Protein AF-U6LMU8-F1 (afdb_monomer)

Nearest PDB structures (foldseek):
  6xr2-assembly2_E  TM=4.632E-01  e=1.650E-01  synthetic construct
  2wtk-assembly1_D  TM=3.524E-01  e=2.688E+00  Homo sapiens

Mean predicted aligned error: 4.92 Å

Foldseek 3Di:
DDLLPLLVQLVVLVPDPDDDPVSLVSLLVSLVVNLVVLLVCLQVDDDDPDLLVLLVNLLSLLSSLVSNLVSCVVVPCVSVCVVPLLVSLVSDDLPDADDADPDPVCPLSNVSRVLSNLSSVQSVCSSVVHHDDPVSSVVNLCCQAPDPSHRPVNPDPSNVVSVVVVVVVVVVVVVVD

Organism: NCBI:txid51314

Sequence (177 aa):
MMIHIPLSRLRTLFLKKTLNQEDADAVVSASETLARAAWTEAHLSATILNISFAIESLGKYFLAFDAISCAVKLLGDRMLQHMWWDDFTLAFDTEYAFNEPETGRQRKPRMLANIANRLLAAINTYKGGMRPPSTEVIALKRLLFCSTYAPRDFKEVMWDPWREDEEHYAVNEYLSG

Radius of gyration: 16.61 Å; Cα contacts (8 Å, |Δi|>4): 149; chains: 1; bounding box: 46×28×42 Å

Structure (mmCIF, N/CA/C/O backbone):
data_AF-U6LMU8-F1
#
_entry.id   AF-U6LMU8-F1
#
loop_
_atom_site.group_PDB
_atom_site.id
_atom_site.type_symbol
_atom_site.label_atom_id
_atom_site.label_alt_id
_atom_site.label_comp_id
_atom_site.label_asym_id
_atom_site.label_entity_id
_atom_site.label_seq_id
_atom_site.pdbx_PDB_ins_code
_atom_site.Cartn_x
_atom_site.Cartn_y
_atom_site.Cartn_z
_atom_site.occupancy
_atom_site.B_iso_or_equiv
_atom_site.auth_seq_id
_atom_site.auth_comp_id
_atom_site.auth_asym_id
_atom_site.auth_atom_id
_atom_site.pdbx_PDB_model_num
ATOM 1 N N . MET A 1 1 ? -5.337 14.653 -6.071 1.00 55.38 1 MET A N 1
ATOM 2 C CA . MET A 1 1 ? -5.398 14.577 -4.592 1.00 55.38 1 MET A CA 1
ATOM 3 C C . MET A 1 1 ? -4.212 13.748 -4.132 1.00 55.38 1 MET A C 1
ATOM 5 O O . MET A 1 1 ? -3.993 12.708 -4.730 1.00 55.38 1 MET A O 1
ATOM 9 N N . MET A 1 2 ? -3.410 14.205 -3.166 1.00 83.56 2 MET A N 1
ATOM 10 C CA . MET A 1 2 ? -2.176 13.498 -2.788 1.00 83.56 2 MET A CA 1
ATOM 11 C C . MET A 1 2 ? -2.486 12.264 -1.926 1.00 83.56 2 MET A C 1
ATOM 13 O O . MET A 1 2 ? -2.970 12.414 -0.806 1.00 83.56 2 MET A O 1
ATOM 17 N N . ILE A 1 3 ? -2.174 11.065 -2.433 1.00 91.75 3 ILE A N 1
ATOM 18 C CA . ILE A 1 3 ? -2.370 9.763 -1.759 1.00 91.75 3 ILE A CA 1
ATOM 19 C C . ILE A 1 3 ? -1.675 9.693 -0.380 1.00 91.75 3 ILE A C 1
ATOM 21 O O . ILE A 1 3 ? -2.181 9.056 0.542 1.00 91.75 3 ILE A O 1
ATOM 25 N N . HIS A 1 4 ? -0.544 10.386 -0.207 1.00 93.31 4 HIS A N 1
ATOM 26 C CA . HIS A 1 4 ? 0.258 10.364 1.023 1.00 93.31 4 HIS A CA 1
ATOM 27 C C . HIS A 1 4 ? -0.506 10.831 2.283 1.00 93.31 4 HIS A C 1
ATOM 29 O O . HIS A 1 4 ? -0.334 10.246 3.349 1.00 93.31 4 HIS A O 1
ATOM 35 N N . ILE A 1 5 ? -1.363 11.855 2.189 1.00 95.06 5 ILE A N 1
ATOM 36 C CA . ILE A 1 5 ? -2.035 12.434 3.369 1.00 95.06 5 ILE A CA 1
ATOM 37 C C . ILE A 1 5 ? -2.939 11.408 4.079 1.00 95.06 5 ILE A C 1
ATOM 39 O O . ILE A 1 5 ? -2.745 11.173 5.276 1.00 95.06 5 ILE A O 1
ATOM 43 N N . PRO A 1 6 ? -3.913 10.771 3.399 1.00 97.00 6 PRO A N 1
ATOM 44 C CA . PRO A 1 6 ? -4.743 9.762 4.047 1.00 97.00 6 PRO A CA 1
ATOM 45 C C . PRO A 1 6 ? -3.953 8.500 4.433 1.00 97.00 6 PRO A C 1
ATOM 47 O O . PRO A 1 6 ? -4.275 7.890 5.450 1.00 97.00 6 PRO A O 1
ATOM 50 N N . LEU A 1 7 ? -2.882 8.146 3.706 1.00 96.81 7 LEU A N 1
ATOM 51 C CA . LEU A 1 7 ? -1.968 7.068 4.113 1.00 96.81 7 LEU A CA 1
ATOM 52 C C . LEU A 1 7 ? -1.295 7.354 5.459 1.00 96.81 7 LEU A C 1
ATOM 54 O O . LEU A 1 7 ? -1.280 6.489 6.332 1.00 96.81 7 LEU A O 1
ATOM 58 N N . SER A 1 8 ? -0.761 8.563 5.636 1.00 96.56 8 SER A N 1
ATOM 59 C CA . SER A 1 8 ? -0.108 8.980 6.880 1.00 96.56 8 SER A CA 1
ATOM 60 C C . SER A 1 8 ? -1.093 8.955 8.050 1.00 96.56 8 SER A C 1
ATOM 62 O O . SER A 1 8 ? -0.799 8.404 9.111 1.00 96.56 8 SER A O 1
ATOM 64 N N . ARG A 1 9 ? -2.325 9.432 7.824 1.00 97.38 9 ARG A N 1
ATOM 65 C CA . ARG A 1 9 ? -3.399 9.365 8.823 1.00 97.38 9 ARG A CA 1
ATOM 66 C C . ARG A 1 9 ? -3.731 7.925 9.227 1.00 97.38 9 ARG A C 1
ATOM 68 O O . ARG A 1 9 ? -3.823 7.646 10.422 1.00 97.38 9 ARG A O 1
ATOM 75 N N . LEU A 1 10 ? -3.886 7.015 8.262 1.00 97.75 10 LEU A N 1
ATOM 76 C CA . LEU A 1 10 ? -4.131 5.597 8.548 1.00 97.75 10 LEU A CA 1
ATOM 77 C C . LEU A 1 10 ? -2.966 4.957 9.304 1.00 97.75 10 LEU A C 1
ATOM 79 O O . LEU A 1 10 ? -3.209 4.246 10.273 1.00 97.75 10 LEU A O 1
ATOM 83 N N . ARG A 1 11 ? -1.714 5.255 8.932 1.00 96.56 11 ARG A N 1
ATOM 84 C CA . ARG A 1 11 ? -0.525 4.792 9.665 1.00 96.56 11 ARG A CA 1
ATOM 85 C C . ARG A 1 11 ? -0.601 5.187 11.141 1.00 96.56 11 ARG A C 1
ATOM 87 O O . ARG A 1 11 ? -0.485 4.322 12.002 1.00 96.56 11 ARG A O 1
ATOM 94 N N . THR A 1 12 ? -0.840 6.464 11.443 1.00 97.06 12 THR A N 1
ATOM 95 C CA . THR A 1 12 ? -0.941 6.941 12.832 1.00 97.06 12 THR A CA 1
ATOM 96 C C . THR A 1 12 ? -2.058 6.242 13.607 1.00 97.06 12 THR A C 1
ATOM 98 O O . THR A 1 12 ? -1.870 5.914 14.776 1.00 97.06 12 THR A O 1
ATOM 101 N N . LEU A 1 13 ? -3.205 5.985 12.971 1.00 97.75 13 LEU A N 1
ATOM 102 C CA . LEU A 1 13 ? -4.312 5.255 13.595 1.00 97.75 13 LEU A CA 1
ATOM 103 C C . LEU A 1 13 ? -3.943 3.787 13.850 1.00 97.75 13 LEU A C 1
ATOM 105 O O . LEU A 1 13 ? -4.153 3.297 14.954 1.00 97.75 13 LEU A O 1
ATOM 109 N N . PHE A 1 14 ? -3.328 3.099 12.886 1.00 95.94 14 PHE A N 1
ATOM 110 C CA . PHE A 1 14 ? -2.937 1.689 13.018 1.00 95.94 14 PHE A CA 1
ATOM 111 C C . PHE A 1 14 ? -1.824 1.439 14.043 1.00 95.94 14 PHE A C 1
ATOM 113 O O . PHE A 1 14 ? -1.699 0.321 14.535 1.00 95.94 14 PHE A O 1
ATOM 120 N N . LEU A 1 15 ? -1.039 2.460 14.398 1.00 94.56 15 LEU A N 1
ATOM 121 C CA . LEU A 1 15 ? -0.036 2.369 15.464 1.00 94.56 15 LEU A CA 1
ATOM 122 C C . LEU A 1 15 ? -0.645 2.406 16.879 1.00 94.56 15 LEU A C 1
ATOM 124 O O . LEU A 1 15 ? 0.037 2.075 17.852 1.00 94.56 15 LEU A O 1
ATOM 128 N N . LYS A 1 16 ? -1.915 2.801 17.033 1.00 95.31 16 LYS A N 1
ATOM 129 C CA . LYS A 1 16 ? -2.581 2.818 18.341 1.00 95.31 16 LYS A CA 1
ATOM 130 C C . LYS A 1 16 ? -2.882 1.395 18.813 1.00 95.31 16 LYS A C 1
ATOM 132 O O . LYS A 1 16 ? -3.380 0.566 18.061 1.00 95.31 16 LYS A O 1
ATOM 137 N N . LYS A 1 17 ? -2.667 1.133 20.108 1.00 93.94 17 LYS A N 1
ATOM 138 C CA . LYS A 1 17 ? -2.985 -0.169 20.728 1.00 93.94 17 LYS A CA 1
ATOM 139 C C . LYS A 1 17 ? -4.484 -0.481 20.740 1.00 93.94 17 LYS A C 1
ATOM 141 O O . LYS A 1 17 ? -4.869 -1.642 20.666 1.00 93.94 17 LYS A O 1
ATOM 146 N N . THR A 1 18 ? -5.314 0.548 20.875 1.00 94.75 18 THR A N 1
ATOM 147 C CA . THR A 1 18 ? -6.777 0.458 20.921 1.00 94.75 18 THR A CA 1
ATOM 148 C C . THR A 1 18 ? -7.368 1.650 20.190 1.00 94.75 18 THR A C 1
ATOM 150 O O . THR A 1 18 ? -6.845 2.757 20.322 1.00 94.75 18 THR A O 1
ATOM 153 N N . LEU A 1 19 ? -8.473 1.434 19.480 1.00 95.56 19 LEU A N 1
ATOM 154 C CA . LEU A 1 19 ? -9.228 2.491 18.812 1.00 95.56 19 LEU A CA 1
ATOM 155 C C . LEU A 1 19 ? -10.551 2.703 19.540 1.00 95.56 19 LEU A C 1
ATOM 157 O O . LEU A 1 19 ? -11.274 1.744 19.812 1.00 95.56 19 LEU A O 1
ATOM 161 N N . ASN A 1 20 ? -10.855 3.957 19.862 1.00 96.00 20 ASN A N 1
ATOM 162 C CA . ASN A 1 20 ? -12.191 4.345 20.303 1.00 96.00 20 ASN A CA 1
ATOM 163 C C . ASN A 1 20 ? -13.109 4.570 19.079 1.00 96.00 20 ASN A C 1
ATOM 165 O O . ASN A 1 20 ? -12.709 4.341 17.936 1.00 96.00 20 ASN A O 1
ATOM 169 N N . GLN A 1 21 ? -14.350 5.003 19.309 1.00 96.12 21 GLN A N 1
ATOM 170 C CA . GLN A 1 21 ? -15.297 5.243 18.215 1.00 96.12 21 GLN A CA 1
ATOM 171 C C . GLN A 1 21 ? -14.821 6.349 17.258 1.00 96.12 21 GLN A C 1
ATOM 173 O O . GLN A 1 21 ? -14.893 6.168 16.049 1.00 96.12 21 GLN A O 1
ATOM 178 N N . GLU A 1 22 ? -14.273 7.447 17.783 1.00 97.50 22 GLU A N 1
ATOM 179 C CA . GLU A 1 22 ? -13.745 8.552 16.970 1.00 97.50 22 GLU A CA 1
ATOM 180 C C . GLU A 1 22 ? -12.588 8.093 16.070 1.00 97.50 22 GLU A C 1
ATOM 182 O O . GLU A 1 22 ? -12.517 8.443 14.893 1.00 97.50 22 GLU A O 1
ATOM 187 N N . ASP A 1 23 ? -11.704 7.251 16.603 1.00 97.50 23 ASP A N 1
ATOM 188 C CA . ASP A 1 23 ? -10.612 6.646 15.854 1.00 97.50 23 ASP A CA 1
ATOM 189 C C . ASP A 1 23 ? -11.124 5.707 14.759 1.00 97.50 23 ASP A C 1
ATOM 191 O O . ASP A 1 23 ? -10.599 5.720 13.645 1.00 97.50 23 ASP A O 1
ATOM 195 N N . ALA A 1 24 ? -12.156 4.910 15.046 1.00 96.44 24 ALA A N 1
ATOM 196 C CA . ALA A 1 24 ? -12.782 4.041 14.054 1.00 96.44 24 ALA A CA 1
ATOM 197 C C . ALA A 1 24 ? -13.420 4.855 12.914 1.00 96.44 24 ALA A C 1
ATOM 199 O O . ALA A 1 24 ? -13.189 4.548 11.743 1.00 96.44 24 ALA A O 1
ATOM 200 N N . ASP A 1 25 ? -14.138 5.932 13.237 1.00 96.88 25 ASP A N 1
ATOM 201 C CA . ASP A 1 25 ? -14.722 6.844 12.247 1.00 96.88 25 ASP A CA 1
ATOM 202 C C . ASP A 1 25 ? -13.622 7.525 11.411 1.00 96.88 25 ASP A C 1
ATOM 204 O O . ASP A 1 25 ? -13.735 7.670 10.189 1.00 96.88 25 ASP A O 1
ATOM 208 N N . ALA A 1 26 ? -12.499 7.877 12.046 1.00 97.69 26 ALA A N 1
ATOM 209 C CA . ALA A 1 26 ? -11.332 8.418 11.363 1.00 97.69 26 ALA A CA 1
ATOM 210 C C . ALA A 1 26 ? -10.669 7.401 10.417 1.00 97.69 26 ALA A C 1
ATOM 212 O O . ALA A 1 26 ? -10.190 7.810 9.356 1.00 97.69 26 ALA A O 1
ATOM 213 N N . VAL A 1 27 ? -10.647 6.105 10.759 1.00 98.06 27 VAL A N 1
ATOM 214 C CA . VAL A 1 27 ? -10.162 5.038 9.864 1.00 98.06 27 VAL A CA 1
ATOM 215 C C . VAL A 1 27 ? -11.054 4.932 8.628 1.00 98.06 27 VAL A C 1
ATOM 217 O O . VAL A 1 27 ? -10.522 4.880 7.516 1.00 98.06 27 VAL A O 1
ATOM 220 N N . VAL A 1 28 ? -12.381 4.955 8.789 1.00 97.06 28 VAL A N 1
ATOM 221 C CA . VAL A 1 28 ? -13.326 4.919 7.656 1.00 97.06 28 VAL A CA 1
ATOM 222 C C . VAL A 1 28 ? -13.102 6.125 6.744 1.00 97.06 28 VAL A C 1
ATOM 224 O O . VAL A 1 28 ? -12.790 5.960 5.565 1.00 97.06 28 VAL A O 1
ATOM 227 N N . SER A 1 29 ? -13.134 7.338 7.301 1.00 96.94 29 SER A N 1
ATOM 228 C CA . SER A 1 29 ? -12.974 8.579 6.531 1.00 96.94 29 SER A CA 1
ATOM 229 C C . SER A 1 29 ? -11.624 8.666 5.803 1.00 96.94 29 SER A C 1
ATOM 231 O O . SER A 1 29 ? -11.547 9.080 4.638 1.00 96.94 29 SER A O 1
ATOM 233 N N . ALA A 1 30 ? -10.535 8.249 6.460 1.00 97.88 30 ALA A N 1
ATOM 234 C CA . ALA A 1 30 ? -9.217 8.220 5.837 1.00 97.88 30 ALA A CA 1
ATOM 235 C C . ALA A 1 30 ? -9.137 7.167 4.720 1.00 97.88 30 ALA A C 1
ATOM 237 O O . ALA A 1 30 ? -8.541 7.441 3.679 1.00 97.88 30 ALA A O 1
ATOM 238 N N . SER A 1 31 ? -9.781 6.009 4.891 1.00 97.69 31 SER A N 1
ATOM 239 C CA . SER A 1 31 ? -9.843 4.953 3.873 1.00 97.69 31 SER A CA 1
ATOM 240 C C . SER A 1 31 ? -10.649 5.376 2.645 1.00 97.69 31 SER A C 1
ATOM 242 O O . SER A 1 31 ? -10.191 5.168 1.526 1.00 97.69 31 SER A O 1
ATOM 244 N N . GLU A 1 32 ? -11.793 6.040 2.824 1.00 96.12 32 GLU A N 1
ATOM 245 C CA . GLU A 1 32 ? -12.584 6.599 1.715 1.00 96.12 32 GLU A CA 1
ATOM 246 C C . GLU A 1 32 ? -11.793 7.651 0.932 1.00 96.12 32 GLU A C 1
ATOM 248 O O . GLU A 1 32 ? -11.769 7.657 -0.302 1.00 96.12 32 GLU A O 1
ATOM 253 N N . THR A 1 33 ? -11.105 8.539 1.656 1.00 97.25 33 THR A N 1
ATOM 254 C CA . THR A 1 33 ? -10.251 9.565 1.049 1.00 97.25 33 THR A CA 1
ATOM 255 C C . THR A 1 33 ? -9.104 8.917 0.276 1.00 97.25 33 THR A C 1
ATOM 257 O O . THR A 1 33 ? -8.801 9.331 -0.842 1.00 97.25 33 THR A O 1
ATOM 260 N N . LEU A 1 34 ? -8.485 7.877 0.838 1.00 97.81 34 LEU A N 1
ATOM 261 C CA . LEU A 1 34 ? -7.420 7.122 0.189 1.00 97.81 34 LEU A CA 1
ATOM 262 C C . LEU A 1 34 ? -7.908 6.413 -1.076 1.00 97.81 34 LEU A C 1
ATOM 264 O O . LEU A 1 34 ? -7.275 6.552 -2.121 1.00 97.81 34 LEU A O 1
ATOM 268 N N . ALA A 1 35 ? -9.045 5.720 -1.002 1.00 96.81 35 ALA A N 1
ATOM 269 C CA . ALA A 1 35 ? -9.655 5.041 -2.138 1.00 96.81 35 ALA A CA 1
ATOM 270 C C . ALA A 1 35 ? -9.953 6.038 -3.266 1.00 96.81 35 ALA A C 1
ATOM 272 O O . ALA A 1 35 ? -9.521 5.838 -4.398 1.00 96.81 35 ALA A O 1
ATOM 273 N N . ARG A 1 36 ? -10.579 7.179 -2.952 1.00 95.88 36 ARG A N 1
ATOM 274 C CA . ARG A 1 36 ? -10.856 8.234 -3.938 1.00 95.88 36 ARG A CA 1
ATOM 275 C C . ARG A 1 36 ? -9.579 8.819 -4.541 1.00 95.88 36 ARG A C 1
ATOM 277 O O . ARG A 1 36 ? -9.546 9.067 -5.745 1.00 95.88 36 ARG A O 1
ATOM 284 N N . ALA A 1 37 ? -8.537 9.052 -3.737 1.00 95.62 37 ALA A N 1
ATOM 285 C CA . ALA A 1 37 ? -7.257 9.567 -4.229 1.00 95.62 37 ALA A CA 1
ATOM 286 C C . ALA A 1 37 ? -6.607 8.586 -5.206 1.00 95.62 37 ALA A C 1
ATOM 288 O O . ALA A 1 37 ? -6.267 8.982 -6.318 1.00 95.62 37 ALA A O 1
ATOM 289 N N . ALA A 1 38 ? -6.486 7.320 -4.800 1.00 95.94 38 ALA A N 1
ATOM 290 C CA . ALA A 1 38 ? -5.876 6.271 -5.605 1.00 95.94 38 ALA A CA 1
ATOM 291 C C . ALA A 1 38 ? -6.661 6.021 -6.897 1.00 95.94 38 ALA A C 1
ATOM 293 O O . ALA A 1 38 ? -6.066 5.977 -7.968 1.00 95.94 38 ALA A O 1
ATOM 294 N N . TRP A 1 39 ? -7.990 5.953 -6.810 1.00 95.38 39 TRP A N 1
ATOM 295 C CA . TRP A 1 39 ? -8.875 5.783 -7.962 1.00 95.38 39 TRP A CA 1
ATOM 296 C C . TRP A 1 39 ? -8.758 6.941 -8.958 1.00 95.38 39 TRP A C 1
ATOM 298 O O . TRP A 1 39 ? -8.632 6.717 -10.160 1.00 95.38 39 TRP A O 1
ATOM 308 N N . THR A 1 40 ? -8.741 8.185 -8.464 1.00 93.69 40 THR A N 1
ATOM 309 C CA . THR A 1 40 ? -8.582 9.374 -9.316 1.00 93.69 40 THR A CA 1
ATOM 310 C C . THR A 1 40 ? -7.213 9.382 -9.993 1.00 93.69 40 THR A C 1
ATOM 312 O O . THR A 1 40 ? -7.115 9.684 -11.176 1.00 93.69 40 THR A O 1
ATOM 315 N N . GLU A 1 41 ? -6.148 9.055 -9.258 1.00 92.00 41 GLU A N 1
ATOM 316 C CA . GLU A 1 41 ? -4.796 8.996 -9.817 1.00 92.00 41 GLU A CA 1
ATOM 317 C C . GLU A 1 41 ? -4.674 7.892 -10.873 1.00 92.00 41 GLU A C 1
ATOM 319 O O . GLU A 1 41 ? -4.089 8.136 -11.921 1.00 92.00 41 GLU A O 1
ATOM 324 N N . ALA A 1 42 ? -5.275 6.720 -10.653 1.00 91.50 42 ALA A N 1
ATOM 325 C CA . ALA A 1 42 ? -5.286 5.630 -11.629 1.00 91.50 42 ALA A CA 1
ATOM 326 C C . ALA A 1 42 ? -5.990 6.015 -12.943 1.00 91.50 42 ALA A C 1
ATOM 328 O O . ALA A 1 42 ? -5.470 5.724 -14.015 1.00 91.50 42 ALA A O 1
ATOM 329 N N . HIS A 1 43 ? -7.104 6.753 -12.874 1.00 88.12 43 HIS A N 1
ATOM 330 C CA . HIS A 1 43 ? -7.817 7.238 -14.065 1.00 88.12 43 HIS A CA 1
ATOM 331 C C . HIS A 1 43 ? -7.067 8.328 -14.840 1.00 88.12 43 HIS A C 1
ATOM 333 O O . HIS A 1 43 ? -7.261 8.477 -16.045 1.00 88.12 43 HIS A O 1
ATOM 339 N N . LEU A 1 44 ? -6.252 9.132 -14.152 1.00 84.81 44 LEU A N 1
ATOM 340 C CA . LEU A 1 44 ? -5.507 10.236 -14.765 1.00 84.81 44 LEU A CA 1
ATOM 341 C C . LEU A 1 44 ? -4.123 9.816 -15.277 1.00 84.81 44 LEU A C 1
ATOM 343 O O . LEU A 1 44 ? -3.517 10.546 -16.065 1.00 84.81 44 LEU A O 1
ATOM 347 N N . SER A 1 45 ? -3.611 8.671 -14.832 1.00 75.94 45 SER A N 1
ATOM 348 C CA . SER A 1 45 ? -2.331 8.130 -15.279 1.00 75.94 45 SER A CA 1
ATOM 349 C C . SER A 1 45 ? -2.399 7.734 -16.757 1.00 75.94 45 SER A C 1
ATOM 351 O O . SER A 1 45 ? -2.990 6.723 -17.125 1.00 75.94 45 SER A O 1
ATOM 353 N N . ALA A 1 46 ? -1.760 8.526 -17.623 1.00 62.62 46 ALA A N 1
ATOM 354 C CA . ALA A 1 46 ? -1.511 8.142 -19.012 1.00 62.62 46 ALA A CA 1
ATOM 355 C C . ALA A 1 46 ? -0.547 6.942 -19.092 1.00 62.62 46 ALA A C 1
ATOM 357 O O . ALA A 1 46 ? 0.189 6.669 -18.144 1.00 62.62 46 ALA A O 1
ATOM 358 N N . THR A 1 47 ? -0.504 6.260 -20.245 1.00 62.31 47 THR A N 1
ATOM 359 C CA . THR A 1 47 ? 0.406 5.133 -20.516 1.00 62.31 47 THR A CA 1
ATOM 360 C C . THR A 1 47 ? 1.840 5.462 -20.090 1.00 62.31 47 THR A C 1
ATOM 362 O O . THR A 1 47 ? 2.526 6.280 -20.709 1.00 62.31 47 THR A O 1
ATOM 365 N N . ILE A 1 48 ? 2.303 4.827 -19.011 1.00 64.44 48 ILE A N 1
ATOM 366 C CA . ILE A 1 48 ? 3.605 5.123 -18.420 1.00 64.44 48 ILE A CA 1
ATOM 367 C C . ILE A 1 48 ? 4.696 4.419 -19.235 1.00 64.44 48 ILE A C 1
ATOM 369 O O . ILE A 1 48 ? 4.951 3.230 -19.072 1.00 64.44 48 ILE A O 1
ATOM 373 N N . LEU A 1 49 ? 5.382 5.168 -20.102 1.00 67.38 49 LEU A N 1
ATOM 374 C CA . LEU A 1 49 ? 6.471 4.641 -20.942 1.00 67.38 49 LEU A CA 1
ATOM 375 C C . LEU A 1 49 ? 7.774 4.365 -20.168 1.00 67.38 49 LEU A C 1
ATOM 377 O O . LEU A 1 49 ? 8.692 3.742 -20.697 1.00 67.38 49 LEU A O 1
ATOM 381 N N . ASN A 1 50 ? 7.892 4.844 -18.926 1.00 84.38 50 ASN A N 1
ATOM 382 C CA . ASN A 1 50 ? 9.117 4.754 -18.135 1.00 84.38 50 ASN A CA 1
ATOM 383 C C . ASN A 1 50 ? 8.886 3.983 -16.833 1.00 84.38 50 ASN A C 1
ATOM 385 O O . ASN A 1 50 ? 8.116 4.387 -15.964 1.00 84.38 50 ASN A O 1
ATOM 389 N N . ILE A 1 51 ? 9.646 2.901 -16.679 1.00 87.56 51 ILE A N 1
ATOM 390 C CA . ILE A 1 51 ? 9.542 1.961 -15.563 1.00 87.56 51 ILE A CA 1
ATOM 391 C C . ILE A 1 51 ? 9.710 2.602 -14.181 1.00 87.56 51 ILE A C 1
ATOM 393 O O . ILE A 1 51 ? 9.106 2.144 -13.222 1.00 87.56 51 ILE A O 1
ATOM 397 N N . SER A 1 52 ? 10.491 3.679 -14.061 1.00 86.88 52 SER A N 1
ATOM 398 C CA . SER A 1 52 ? 10.685 4.361 -12.775 1.00 86.88 52 SER A CA 1
ATOM 399 C C . SER A 1 52 ? 9.396 5.049 -12.3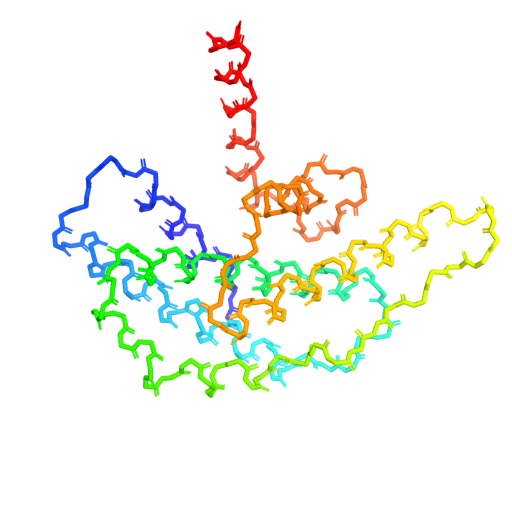32 1.00 86.88 52 SER A C 1
ATOM 401 O O . SER A 1 52 ? 8.981 4.871 -11.194 1.00 86.88 52 SER A O 1
ATOM 403 N N . PHE A 1 53 ? 8.723 5.748 -13.253 1.00 88.12 53 PHE A N 1
ATOM 404 C CA . PHE A 1 53 ? 7.409 6.339 -12.991 1.00 88.12 53 PHE A CA 1
ATOM 405 C C . PHE A 1 53 ? 6.349 5.261 -12.752 1.00 88.12 53 PHE A C 1
ATOM 407 O O . PHE A 1 53 ? 5.483 5.431 -11.903 1.00 88.12 53 PHE A O 1
ATOM 414 N N . ALA A 1 54 ? 6.448 4.119 -13.441 1.00 91.00 54 ALA A N 1
ATOM 415 C CA . ALA A 1 54 ? 5.510 3.025 -13.226 1.00 91.00 54 ALA A CA 1
ATOM 416 C C . ALA A 1 54 ? 5.639 2.456 -11.810 1.00 91.00 54 ALA A C 1
ATOM 418 O O . ALA A 1 54 ? 4.631 2.242 -11.149 1.00 91.00 54 ALA A O 1
ATOM 419 N N . ILE A 1 55 ? 6.865 2.271 -11.309 1.00 93.56 55 ILE A N 1
ATOM 420 C CA . ILE A 1 55 ? 7.099 1.834 -9.926 1.00 93.56 55 ILE A CA 1
ATOM 421 C C . ILE A 1 55 ? 6.606 2.887 -8.927 1.00 93.56 55 ILE A C 1
ATOM 423 O O . ILE A 1 55 ? 6.094 2.511 -7.878 1.00 93.56 55 ILE A O 1
ATOM 427 N N . GLU A 1 56 ? 6.717 4.185 -9.230 1.00 93.00 56 GLU A N 1
ATOM 428 C CA . GLU A 1 56 ? 6.167 5.244 -8.368 1.00 93.00 56 GLU A CA 1
ATOM 429 C C . GLU A 1 56 ? 4.650 5.113 -8.215 1.00 93.00 56 GLU A C 1
ATOM 431 O O . GLU A 1 56 ? 4.152 5.020 -7.092 1.00 93.00 56 GLU A O 1
ATOM 436 N N . SER A 1 57 ? 3.922 5.033 -9.330 1.00 93.25 57 SER A N 1
ATOM 437 C CA . SER A 1 57 ? 2.466 4.867 -9.317 1.00 93.25 57 SER A CA 1
ATOM 438 C C . SER A 1 57 ? 2.050 3.532 -8.697 1.00 93.25 57 SER A C 1
ATOM 440 O O . SER A 1 57 ? 1.248 3.508 -7.765 1.00 93.25 57 SER A O 1
ATOM 442 N N . LEU A 1 58 ? 2.652 2.419 -9.131 1.00 95.19 58 LEU A N 1
ATOM 443 C CA . LEU A 1 58 ? 2.366 1.089 -8.587 1.00 95.19 58 LEU A CA 1
ATOM 444 C C . LEU A 1 58 ? 2.681 1.007 -7.091 1.00 95.19 58 LEU A C 1
ATOM 446 O O . LEU A 1 58 ? 1.924 0.398 -6.342 1.00 95.19 58 LEU A O 1
ATOM 450 N N . GLY A 1 59 ? 3.756 1.646 -6.630 1.00 96.31 59 GLY A N 1
ATOM 451 C CA . GLY A 1 59 ? 4.103 1.718 -5.215 1.00 96.31 59 GLY A CA 1
ATOM 452 C C . GLY A 1 59 ? 3.025 2.430 -4.401 1.00 96.31 59 GLY A C 1
ATOM 453 O O . GLY A 1 59 ? 2.614 1.931 -3.354 1.00 96.31 59 GLY A O 1
ATOM 454 N N . LYS A 1 60 ? 2.506 3.559 -4.899 1.00 95.94 60 LYS A N 1
ATOM 455 C CA . LYS A 1 60 ? 1.408 4.292 -4.247 1.00 95.94 60 LYS A CA 1
ATOM 456 C C . LYS A 1 60 ? 0.130 3.467 -4.201 1.00 95.94 60 LYS A C 1
ATOM 458 O O . LYS A 1 60 ? -0.513 3.409 -3.153 1.00 95.94 60 LYS A O 1
ATOM 463 N N . TYR A 1 61 ? -0.220 2.807 -5.303 1.00 96.75 61 TYR A N 1
ATOM 464 C CA . TYR A 1 61 ? -1.405 1.953 -5.369 1.00 96.75 61 TYR A CA 1
ATOM 465 C C . TYR A 1 61 ? -1.272 0.769 -4.418 1.00 96.75 61 TYR A C 1
ATOM 467 O O . TYR A 1 61 ? -2.174 0.525 -3.625 1.00 96.75 61 TYR A O 1
ATOM 475 N N . PHE A 1 62 ? -0.124 0.094 -4.409 1.00 98.12 62 PHE A N 1
ATOM 476 C CA . PHE A 1 62 ? 0.175 -0.980 -3.467 1.00 98.12 62 PHE A CA 1
ATOM 477 C C . PHE A 1 62 ? -0.005 -0.541 -2.005 1.00 98.12 62 PHE A C 1
ATOM 479 O O . PHE A 1 62 ? -0.653 -1.246 -1.232 1.00 98.12 62 PHE A O 1
ATOM 486 N N . LEU A 1 63 ? 0.520 0.629 -1.624 1.00 98.06 63 LEU A N 1
ATOM 487 C CA . LEU A 1 63 ? 0.351 1.162 -0.268 1.00 98.06 63 LEU A CA 1
ATOM 488 C C . LEU A 1 63 ? -1.113 1.481 0.041 1.00 98.06 63 LEU A C 1
ATOM 490 O O . LEU A 1 63 ? -1.571 1.201 1.149 1.00 98.06 63 LEU A O 1
ATOM 494 N N . ALA A 1 64 ? -1.846 2.033 -0.930 1.00 98.00 64 ALA A N 1
ATOM 495 C CA . ALA A 1 64 ? -3.272 2.293 -0.789 1.00 98.00 64 ALA A CA 1
ATOM 496 C C . ALA A 1 64 ? -4.056 0.993 -0.555 1.00 98.00 64 ALA A C 1
ATOM 498 O O . ALA A 1 64 ? -4.811 0.895 0.411 1.00 98.00 64 ALA A O 1
ATOM 499 N N . PHE A 1 65 ? -3.815 -0.025 -1.383 1.00 98.19 65 PHE A N 1
ATOM 500 C CA . PHE A 1 65 ? -4.428 -1.345 -1.263 1.00 98.19 65 PHE A CA 1
ATOM 501 C C . PHE A 1 65 ? -4.113 -2.024 0.076 1.00 98.19 65 PHE A C 1
ATOM 503 O O . PHE A 1 65 ? -5.035 -2.517 0.724 1.00 98.19 65 PHE A O 1
ATOM 510 N N . ASP A 1 66 ? -2.853 -2.027 0.530 1.00 98.12 66 ASP A N 1
ATOM 511 C CA . ASP A 1 66 ? -2.481 -2.622 1.824 1.00 98.12 66 ASP A CA 1
ATOM 512 C C . ASP A 1 66 ? -3.153 -1.893 2.995 1.00 98.12 66 ASP A C 1
ATOM 514 O O . ASP A 1 66 ? -3.725 -2.543 3.871 1.00 98.12 66 ASP A O 1
ATOM 518 N N . ALA A 1 67 ? -3.144 -0.556 3.000 1.00 98.00 67 ALA A N 1
ATOM 519 C CA . ALA A 1 67 ? -3.750 0.233 4.070 1.00 98.00 67 ALA A CA 1
ATOM 520 C C . ALA A 1 67 ? -5.274 0.046 4.138 1.00 98.00 67 ALA A C 1
ATOM 522 O O . ALA A 1 67 ? -5.818 -0.179 5.220 1.00 98.00 67 ALA A O 1
ATOM 523 N N . ILE A 1 68 ? -5.957 0.070 2.991 1.00 97.62 68 ILE A N 1
ATOM 524 C CA . ILE A 1 68 ? -7.402 -0.169 2.917 1.00 97.62 68 ILE A CA 1
ATOM 525 C C . ILE A 1 68 ? -7.733 -1.609 3.328 1.00 97.62 68 ILE A C 1
ATOM 527 O O . ILE A 1 68 ? -8.658 -1.826 4.105 1.00 97.62 68 ILE A O 1
ATOM 531 N N . SER A 1 69 ? -6.950 -2.595 2.886 1.00 96.88 69 SER A N 1
ATOM 532 C CA . SER A 1 69 ? -7.148 -3.997 3.283 1.00 96.88 69 SER A CA 1
ATOM 533 C C . SER A 1 69 ? -6.955 -4.197 4.789 1.00 96.88 69 SER A C 1
ATOM 535 O O . SER A 1 69 ? -7.655 -4.999 5.408 1.00 96.88 69 SER A O 1
ATOM 537 N N . CYS A 1 70 ? -6.038 -3.449 5.410 1.00 96.50 70 CYS A N 1
ATOM 538 C CA . CYS A 1 70 ? -5.889 -3.430 6.864 1.00 96.50 70 CYS A CA 1
ATOM 539 C C . CYS A 1 70 ? -7.116 -2.811 7.550 1.00 96.50 70 CYS A C 1
ATOM 541 O O . CYS A 1 70 ? -7.595 -3.382 8.528 1.00 96.50 70 CYS A O 1
ATOM 543 N N . ALA A 1 71 ? -7.664 -1.710 7.022 1.00 97.12 71 ALA A N 1
ATOM 544 C CA . ALA A 1 71 ? -8.899 -1.106 7.531 1.00 97.12 71 ALA A CA 1
ATOM 545 C C . ALA A 1 71 ? -10.099 -2.064 7.427 1.00 97.12 71 ALA A C 1
ATOM 547 O O . ALA A 1 71 ? -10.829 -2.238 8.400 1.00 97.12 71 ALA A O 1
ATOM 548 N N . VAL A 1 72 ? -10.256 -2.747 6.289 1.00 95.88 72 VAL A N 1
ATOM 549 C CA . VAL A 1 72 ? -11.258 -3.807 6.077 1.00 95.88 72 VAL A CA 1
ATOM 550 C C . VAL A 1 72 ? -11.099 -4.923 7.100 1.00 95.88 72 VAL A C 1
ATOM 552 O O . VAL A 1 72 ? -12.066 -5.293 7.755 1.00 95.88 72 VAL A O 1
ATOM 555 N N . LYS A 1 73 ? -9.883 -5.440 7.295 1.00 95.00 73 LYS A N 1
ATOM 556 C CA . LYS A 1 73 ? -9.638 -6.505 8.276 1.00 95.00 73 LYS A CA 1
ATOM 557 C C . LYS A 1 73 ? -9.962 -6.065 9.707 1.00 95.00 73 LYS A C 1
ATOM 559 O O . LYS A 1 73 ? -10.425 -6.872 10.507 1.00 95.00 73 LYS A O 1
ATOM 564 N N . LEU A 1 74 ? -9.677 -4.809 10.030 1.00 95.50 74 LEU A N 1
ATOM 565 C CA . LEU A 1 74 ? -9.851 -4.236 11.359 1.00 95.50 74 LEU A CA 1
ATOM 566 C C . LEU A 1 74 ? -11.322 -3.946 11.694 1.00 95.50 74 LEU A C 1
ATOM 568 O O . LEU A 1 74 ? -11.752 -4.201 12.814 1.00 95.50 74 LEU A O 1
ATOM 572 N N . LEU A 1 75 ? -12.077 -3.394 10.742 1.00 95.25 75 LEU A N 1
ATOM 573 C CA . LEU A 1 75 ? -13.453 -2.927 10.950 1.00 95.25 75 LEU A CA 1
ATOM 574 C C . LEU A 1 75 ? -14.521 -3.886 10.397 1.00 95.25 75 LEU A C 1
ATOM 576 O O . LEU A 1 75 ? -15.706 -3.722 10.702 1.00 95.25 75 LEU A O 1
ATOM 580 N N . GLY A 1 76 ? -14.116 -4.885 9.611 1.00 93.38 76 GLY A N 1
ATOM 581 C CA . GLY A 1 76 ? -14.987 -5.896 9.019 1.00 93.38 76 GLY A CA 1
ATOM 582 C C . GLY A 1 76 ? -16.079 -5.284 8.144 1.00 93.38 76 GLY A C 1
ATOM 583 O O . GLY A 1 76 ? -15.838 -4.359 7.365 1.00 93.38 76 GLY A O 1
ATOM 584 N N . ASP A 1 77 ? -17.307 -5.768 8.330 1.00 91.62 77 ASP A N 1
ATOM 585 C CA . ASP A 1 77 ? -18.487 -5.380 7.545 1.00 91.62 77 ASP A CA 1
ATOM 586 C C . ASP A 1 77 ? -18.796 -3.878 7.586 1.00 91.62 77 ASP A C 1
ATOM 588 O O . ASP A 1 77 ? -19.443 -3.357 6.679 1.00 91.62 77 ASP A O 1
ATOM 592 N N . ARG A 1 78 ? -18.286 -3.147 8.587 1.00 91.38 78 ARG A N 1
ATOM 593 C CA . ARG A 1 78 ? -18.456 -1.687 8.693 1.00 91.38 78 ARG A CA 1
ATOM 594 C C . ARG A 1 78 ? -17.786 -0.919 7.553 1.00 91.38 78 ARG A C 1
ATOM 596 O O . ARG A 1 78 ? -18.177 0.210 7.288 1.00 91.38 78 ARG A O 1
ATOM 603 N N . MET A 1 79 ? -16.809 -1.522 6.872 1.00 93.38 79 MET A N 1
ATOM 604 C CA . MET A 1 79 ? -16.182 -0.942 5.678 1.00 93.38 79 MET A CA 1
ATOM 605 C C . MET A 1 79 ? -17.032 -1.096 4.416 1.00 93.38 79 MET A C 1
ATOM 607 O O . MET A 1 79 ? -16.698 -0.506 3.387 1.00 93.38 79 MET A O 1
ATOM 611 N N . LEU A 1 80 ? -18.102 -1.901 4.477 1.00 92.06 80 LEU A N 1
ATOM 612 C CA . LEU A 1 80 ? -19.052 -2.116 3.385 1.00 92.06 80 LEU A CA 1
ATOM 613 C C . LEU A 1 80 ? -18.362 -2.447 2.051 1.00 92.06 80 LEU A C 1
ATOM 615 O O . LEU A 1 80 ? -18.819 -2.047 0.984 1.00 92.06 80 LEU A O 1
ATOM 619 N N . GLN A 1 81 ? -17.243 -3.180 2.123 1.00 91.81 81 GLN A N 1
ATOM 620 C CA . GLN A 1 81 ? -16.340 -3.439 0.997 1.00 91.81 81 GLN A CA 1
ATOM 621 C C . GLN A 1 81 ? -17.079 -4.000 -0.225 1.00 91.81 81 GLN A C 1
ATOM 623 O O . GLN A 1 81 ? -16.830 -3.571 -1.348 1.00 91.81 81 GLN A O 1
ATOM 628 N N . HIS A 1 82 ? -18.028 -4.911 0.000 1.00 91.12 82 HIS A N 1
ATOM 629 C CA . HIS A 1 82 ? -18.826 -5.548 -1.050 1.00 91.12 82 HIS A CA 1
ATOM 630 C C . HIS A 1 82 ? -19.613 -4.563 -1.932 1.00 91.12 82 HIS A C 1
ATOM 632 O O . HIS A 1 82 ? -20.028 -4.940 -3.020 1.00 91.12 82 HIS A O 1
ATOM 638 N N . MET A 1 83 ? -19.844 -3.325 -1.479 1.00 93.56 83 MET A N 1
ATOM 639 C CA . MET A 1 83 ? -20.592 -2.329 -2.249 1.00 93.56 83 MET A CA 1
ATOM 640 C C . MET A 1 83 ? -19.740 -1.541 -3.246 1.00 93.56 83 MET A C 1
ATOM 642 O O . MET A 1 83 ? -20.306 -0.872 -4.100 1.00 93.56 83 MET A O 1
ATOM 646 N N . 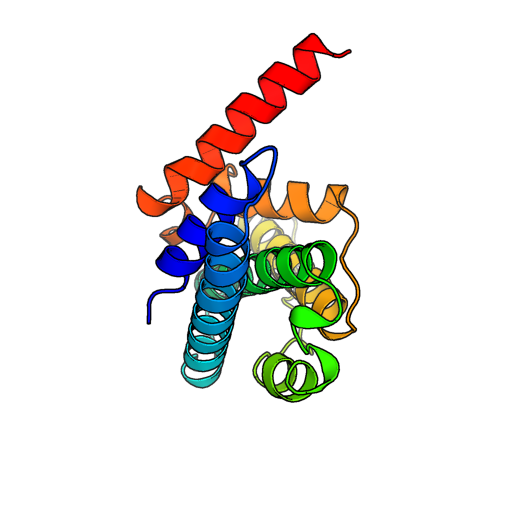TRP A 1 84 ? -18.411 -1.544 -3.114 1.00 94.50 84 TRP A N 1
ATOM 647 C CA . TRP A 1 84 ? -17.561 -0.612 -3.869 1.00 94.50 84 TRP A CA 1
ATOM 648 C C . TRP A 1 84 ? -16.205 -1.179 -4.302 1.00 94.50 84 TRP A C 1
ATOM 650 O O . TRP A 1 84 ? -15.516 -0.551 -5.104 1.00 94.50 84 TRP A O 1
ATOM 660 N N . TRP A 1 85 ? -15.786 -2.335 -3.780 1.00 95.56 85 TRP A N 1
ATOM 661 C CA . TRP A 1 85 ? -14.453 -2.880 -4.045 1.00 95.56 85 TRP A CA 1
ATOM 662 C C . TRP A 1 85 ? -14.224 -3.209 -5.515 1.00 95.56 85 TRP A C 1
ATOM 664 O O . TRP A 1 85 ? -13.184 -2.851 -6.062 1.00 95.56 85 TRP A O 1
ATOM 674 N N . ASP A 1 86 ? -15.203 -3.829 -6.168 1.00 95.00 86 ASP A N 1
ATOM 675 C CA . ASP A 1 86 ? -15.084 -4.207 -7.575 1.00 95.00 86 ASP A CA 1
ATOM 676 C C . ASP A 1 86 ? -14.924 -2.954 -8.451 1.00 95.00 86 ASP A C 1
ATOM 678 O O . ASP A 1 86 ? -13.942 -2.839 -9.184 1.00 95.00 86 ASP A O 1
ATOM 682 N N . ASP A 1 87 ? -15.773 -1.939 -8.265 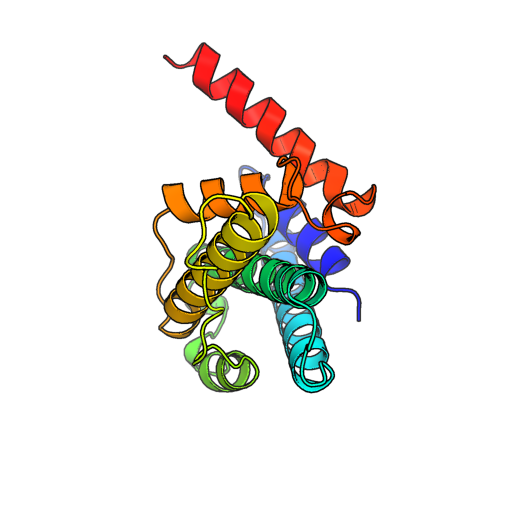1.00 94.25 87 ASP A N 1
ATOM 683 C CA . ASP A 1 87 ? -15.672 -0.651 -8.969 1.00 94.25 87 ASP A CA 1
ATOM 684 C C . ASP A 1 87 ? -14.341 0.069 -8.711 1.00 94.25 87 ASP A C 1
ATOM 686 O O . ASP A 1 87 ? -13.751 0.674 -9.611 1.00 94.25 87 ASP A O 1
ATOM 690 N N . PHE A 1 88 ? -13.839 -0.000 -7.476 1.00 95.50 88 PHE A N 1
ATOM 691 C CA . PHE A 1 88 ? -12.538 0.555 -7.128 1.00 95.50 88 PHE A CA 1
ATOM 692 C C . PHE A 1 88 ? -11.403 -0.181 -7.848 1.00 95.50 88 PHE A C 1
ATOM 694 O O . PHE A 1 88 ? -10.538 0.459 -8.444 1.00 95.50 88 PHE A O 1
ATOM 701 N N . THR A 1 89 ? -11.403 -1.514 -7.820 1.00 95.94 89 THR A N 1
ATOM 702 C CA . THR A 1 89 ? -10.328 -2.342 -8.385 1.00 95.94 89 THR A CA 1
ATOM 703 C C . THR A 1 89 ? -10.258 -2.298 -9.909 1.00 95.94 89 THR A C 1
ATOM 705 O O . THR A 1 89 ? -9.159 -2.415 -10.458 1.00 95.94 89 THR A O 1
ATOM 708 N N . LEU A 1 90 ? -11.388 -2.077 -10.588 1.00 94.56 90 LEU A N 1
ATOM 709 C CA . LEU A 1 90 ? -11.464 -1.931 -12.046 1.00 94.56 90 LEU A CA 1
ATOM 710 C C . LEU A 1 90 ? -10.659 -0.739 -12.581 1.00 94.56 90 LEU A C 1
ATOM 712 O O . LEU A 1 90 ? -10.243 -0.753 -13.736 1.00 94.56 90 LEU A O 1
ATOM 716 N N . ALA A 1 91 ? -10.386 0.266 -11.746 1.00 93.38 91 ALA A N 1
ATOM 717 C CA . ALA A 1 91 ? -9.580 1.427 -12.119 1.00 93.38 91 ALA A CA 1
ATOM 718 C C . ALA A 1 91 ? -8.095 1.107 -12.360 1.00 93.38 91 ALA A C 1
ATOM 720 O O . ALA A 1 91 ? -7.379 1.916 -12.945 1.00 93.38 91 ALA A O 1
ATOM 721 N N . PHE A 1 92 ? -7.611 -0.031 -11.859 1.00 93.88 92 PHE A N 1
ATOM 722 C CA . PHE A 1 92 ? -6.193 -0.368 -11.847 1.00 93.88 92 PHE A CA 1
ATOM 723 C C . PHE A 1 92 ? -5.911 -1.482 -12.850 1.00 93.88 92 PHE A C 1
ATOM 725 O O . PHE A 1 92 ? -6.243 -2.646 -12.603 1.00 93.88 92 PHE A O 1
ATOM 732 N N . ASP A 1 93 ? -5.253 -1.140 -13.956 1.00 90.69 93 ASP A N 1
ATOM 733 C CA . ASP A 1 93 ? -4.705 -2.142 -14.864 1.00 90.69 93 ASP A CA 1
ATOM 734 C C . ASP A 1 93 ? -3.545 -2.879 -14.179 1.00 90.69 93 ASP A C 1
ATOM 736 O O . ASP A 1 93 ? -2.624 -2.271 -13.630 1.00 90.69 93 ASP A O 1
ATOM 740 N N . THR A 1 94 ? -3.625 -4.206 -14.177 1.00 90.12 94 THR A N 1
ATOM 741 C CA . THR A 1 94 ? -2.598 -5.105 -13.643 1.00 90.12 94 THR A CA 1
ATOM 742 C C . THR A 1 94 ? -2.287 -6.255 -14.596 1.00 90.12 94 THR A C 1
ATOM 744 O O . THR A 1 94 ? -1.500 -7.132 -14.246 1.00 90.12 94 THR A O 1
ATOM 747 N N . GLU A 1 95 ? -2.898 -6.286 -15.784 1.00 89.31 95 GLU A N 1
ATOM 748 C CA . GLU A 1 95 ? -2.807 -7.400 -16.737 1.00 89.31 95 GLU A CA 1
ATOM 749 C C . GLU A 1 95 ? -1.654 -7.201 -17.727 1.00 89.31 95 GLU A C 1
ATOM 751 O O . GLU A 1 95 ? -1.775 -7.387 -18.936 1.00 89.31 95 GLU A O 1
ATOM 756 N N . TYR A 1 96 ? -0.495 -6.816 -17.198 1.00 90.12 96 TYR A N 1
ATOM 757 C CA . TYR A 1 96 ? 0.720 -6.609 -17.975 1.00 90.12 96 TYR A CA 1
ATOM 758 C C . TYR A 1 96 ? 1.962 -6.959 -17.153 1.00 90.12 96 TYR A C 1
ATOM 760 O O . TYR A 1 96 ? 1.893 -7.198 -15.949 1.00 90.12 96 TYR A O 1
ATOM 768 N N . ALA A 1 97 ? 3.118 -7.010 -17.814 1.00 90.69 97 ALA A N 1
ATOM 769 C CA . ALA A 1 97 ? 4.396 -7.279 -17.171 1.00 90.69 97 ALA A CA 1
ATOM 770 C C . ALA A 1 97 ? 5.519 -6.455 -17.807 1.00 90.69 97 ALA A C 1
ATOM 772 O O . ALA A 1 97 ? 5.491 -6.128 -18.995 1.00 90.69 97 ALA A O 1
ATOM 773 N N . PHE A 1 98 ? 6.537 -6.148 -17.011 1.00 89.38 98 PHE A N 1
ATOM 774 C CA . PHE A 1 98 ? 7.774 -5.533 -17.470 1.00 89.38 98 PHE A CA 1
ATOM 775 C C . PHE A 1 98 ? 8.788 -6.616 -17.828 1.00 89.38 98 PHE A C 1
ATOM 777 O O . PHE A 1 98 ? 9.109 -7.474 -17.004 1.00 89.38 98 PHE A O 1
ATOM 784 N N . ASN A 1 99 ? 9.324 -6.549 -19.045 1.00 87.31 99 ASN A N 1
ATOM 785 C CA . ASN A 1 99 ? 10.341 -7.489 -19.507 1.00 87.31 99 ASN A CA 1
ATOM 786 C C . ASN A 1 99 ? 11.652 -7.297 -18.730 1.00 87.31 99 ASN A C 1
ATOM 788 O O . ASN A 1 99 ? 12.197 -6.191 -18.667 1.00 87.31 99 ASN A O 1
ATOM 792 N N . GLU A 1 100 ? 12.185 -8.383 -18.169 1.00 81.31 100 GLU A N 1
ATOM 793 C CA . GLU A 1 100 ? 13.539 -8.390 -17.618 1.00 81.31 100 GLU A CA 1
ATOM 794 C C . GLU A 1 100 ? 14.560 -8.481 -18.768 1.00 81.31 100 GLU A C 1
ATOM 796 O O . GLU A 1 100 ? 14.418 -9.339 -19.638 1.00 81.31 100 GLU A O 1
ATOM 801 N N . PRO A 1 101 ? 15.606 -7.634 -18.806 1.00 79.62 101 PRO A N 1
ATOM 802 C CA . PRO A 1 101 ? 16.642 -7.750 -19.827 1.00 79.62 101 PRO A CA 1
ATOM 803 C C . PRO A 1 101 ? 17.365 -9.101 -19.741 1.00 79.62 101 PRO A C 1
ATOM 805 O O . PRO A 1 101 ? 17.843 -9.484 -18.673 1.00 79.62 101 PRO A O 1
ATOM 808 N N . GLU A 1 102 ? 17.534 -9.772 -20.881 1.00 71.56 102 GLU A N 1
ATOM 809 C CA . GLU A 1 102 ? 18.180 -11.094 -20.971 1.00 71.56 102 GLU A CA 1
ATOM 810 C C . GLU A 1 102 ? 19.693 -11.060 -20.677 1.00 71.56 102 GLU A C 1
ATOM 812 O O . GLU A 1 102 ? 20.297 -12.074 -20.327 1.00 71.56 102 GLU A O 1
ATOM 817 N N . THR A 1 103 ? 20.339 -9.894 -20.797 1.00 70.12 103 THR A N 1
ATOM 818 C CA . THR A 1 103 ? 21.801 -9.777 -20.686 1.00 70.12 103 THR A CA 1
ATOM 819 C C . THR A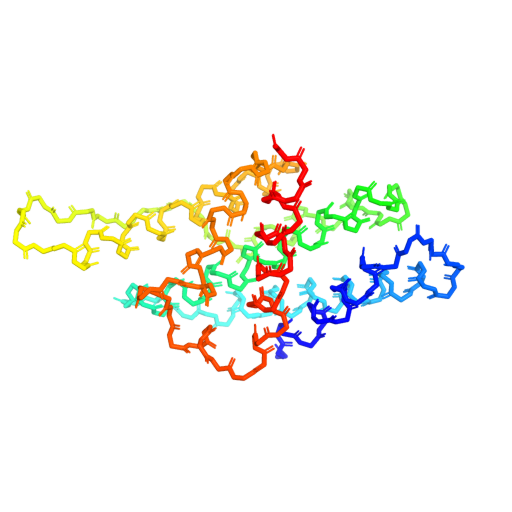 1 103 ? 22.258 -9.293 -19.304 1.00 70.12 103 THR A C 1
ATOM 821 O O . THR A 1 103 ? 21.868 -8.234 -18.808 1.00 70.12 103 THR A O 1
ATOM 824 N N . GLY A 1 104 ? 23.182 -10.042 -18.688 1.00 57.88 104 GLY A N 1
ATOM 825 C CA . GLY A 1 104 ? 23.675 -9.830 -17.315 1.00 57.88 104 GLY A CA 1
ATOM 826 C C . GLY A 1 104 ? 24.417 -8.512 -17.040 1.00 57.88 104 GLY A C 1
ATOM 827 O O . GLY A 1 104 ? 24.793 -8.253 -15.899 1.00 57.88 104 GLY A O 1
ATOM 828 N N . ARG A 1 105 ? 24.611 -7.648 -18.046 1.00 65.38 105 ARG A N 1
ATOM 829 C CA . ARG A 1 105 ? 25.234 -6.323 -17.872 1.00 65.38 105 ARG A CA 1
ATOM 830 C C . ARG A 1 105 ? 24.257 -5.258 -17.348 1.00 65.38 105 ARG A C 1
ATOM 832 O O . ARG A 1 105 ? 24.703 -4.191 -16.939 1.00 65.38 105 ARG A O 1
ATOM 839 N N . GLN A 1 106 ? 22.948 -5.534 -17.300 1.00 73.81 106 GLN A N 1
ATOM 840 C CA . GLN A 1 106 ? 21.918 -4.555 -16.916 1.00 73.81 106 GLN A CA 1
ATOM 841 C C . GLN A 1 106 ? 21.265 -4.842 -15.550 1.00 73.81 106 GLN A C 1
ATOM 843 O O . GLN A 1 106 ? 20.051 -5.015 -15.438 1.00 73.81 106 GLN A O 1
ATOM 848 N N . ARG A 1 107 ? 22.064 -4.837 -14.471 1.00 82.81 107 ARG A N 1
ATOM 849 C CA . ARG A 1 107 ? 21.582 -5.111 -13.099 1.00 82.81 107 ARG A CA 1
ATOM 850 C C . ARG A 1 107 ? 20.448 -4.178 -12.650 1.00 82.81 107 ARG A C 1
ATOM 852 O O . ARG A 1 107 ? 19.485 -4.641 -12.049 1.00 82.81 107 ARG A O 1
ATOM 859 N N . LYS A 1 108 ? 20.550 -2.872 -12.930 1.00 86.75 108 LYS A N 1
ATOM 860 C CA . LYS A 1 108 ? 19.545 -1.879 -12.504 1.00 86.75 108 LYS A CA 1
ATOM 861 C C . LYS A 1 108 ? 18.206 -2.041 -13.247 1.00 86.75 108 LYS A C 1
ATOM 863 O O . LYS A 1 108 ? 17.206 -2.185 -12.555 1.00 86.75 108 LYS A O 1
ATOM 868 N N . PRO A 1 109 ? 18.148 -2.070 -14.594 1.00 88.00 109 PRO A N 1
ATOM 869 C CA . PRO A 1 109 ? 16.890 -2.306 -15.309 1.00 88.00 109 PRO A CA 1
ATOM 870 C C . PRO A 1 109 ? 16.199 -3.615 -14.913 1.00 88.00 109 PRO A C 1
ATOM 872 O O . PRO A 1 109 ? 14.993 -3.616 -14.691 1.00 88.00 109 PRO A O 1
ATOM 875 N N . ARG A 1 110 ? 16.967 -4.697 -14.717 1.00 89.50 110 ARG A N 1
ATOM 876 C CA . ARG A 1 110 ? 16.428 -5.970 -14.221 1.00 89.50 110 ARG A CA 1
ATOM 877 C C . ARG A 1 110 ? 15.790 -5.838 -12.837 1.00 89.50 110 ARG A C 1
ATOM 879 O O . ARG A 1 110 ? 14.690 -6.329 -12.624 1.00 89.50 110 ARG A O 1
ATOM 886 N N . MET A 1 111 ? 16.453 -5.141 -11.913 1.00 90.38 111 MET A N 1
ATOM 887 C CA . MET A 1 111 ? 15.907 -4.905 -10.575 1.00 90.38 111 MET A CA 1
ATOM 888 C C . MET A 1 111 ? 14.614 -4.080 -10.617 1.00 90.38 111 MET A C 1
ATOM 890 O O . MET A 1 111 ? 13.668 -4.394 -9.906 1.00 90.38 111 MET A O 1
ATOM 894 N N . LEU A 1 112 ? 14.547 -3.052 -11.468 1.00 91.81 112 LEU A N 1
ATOM 895 C CA . LEU A 1 112 ? 13.343 -2.231 -11.625 1.00 91.81 112 LEU A CA 1
ATOM 896 C C . LEU A 1 112 ? 12.173 -3.047 -12.200 1.00 91.81 112 LEU A C 1
ATOM 898 O O . LEU A 1 112 ? 11.072 -2.979 -11.662 1.00 91.81 112 LEU A O 1
ATOM 902 N N . ALA A 1 113 ? 12.416 -3.872 -13.224 1.00 92.56 113 ALA A N 1
ATOM 903 C CA . ALA A 1 113 ? 11.411 -4.794 -13.763 1.00 92.56 113 ALA A CA 1
ATOM 904 C C . ALA A 1 113 ? 10.915 -5.785 -12.708 1.00 92.56 113 ALA A C 1
ATOM 906 O O . ALA A 1 113 ? 9.708 -5.962 -12.553 1.00 92.56 113 ALA A O 1
ATOM 907 N N . ASN A 1 114 ? 11.826 -6.349 -11.912 1.00 93.94 114 ASN A N 1
ATOM 908 C CA . ASN A 1 114 ? 11.460 -7.235 -10.816 1.00 93.94 114 ASN A CA 1
ATOM 909 C C . ASN A 1 114 ? 10.563 -6.542 -9.775 1.00 93.94 114 ASN A C 1
ATOM 911 O O . ASN A 1 114 ? 9.527 -7.090 -9.405 1.00 93.94 114 ASN A O 1
ATOM 915 N N . ILE A 1 115 ? 10.921 -5.329 -9.333 1.00 95.31 115 ILE A N 1
ATOM 916 C CA . ILE A 1 115 ? 10.115 -4.553 -8.377 1.00 95.31 115 ILE A CA 1
ATOM 917 C C . ILE A 1 115 ? 8.723 -4.276 -8.956 1.00 95.31 115 ILE A C 1
ATOM 919 O O . ILE A 1 115 ? 7.722 -4.515 -8.283 1.00 95.31 115 ILE A O 1
ATOM 923 N N . ALA A 1 116 ? 8.651 -3.813 -10.205 1.00 95.12 116 ALA A N 1
ATOM 924 C CA . ALA A 1 116 ? 7.389 -3.480 -10.854 1.00 95.12 116 ALA A CA 1
ATOM 925 C C . ALA A 1 116 ? 6.463 -4.703 -10.988 1.00 95.12 116 ALA A C 1
ATOM 927 O O . ALA A 1 116 ? 5.291 -4.628 -10.626 1.00 95.12 116 ALA A O 1
ATOM 928 N N . ASN A 1 117 ? 6.998 -5.850 -11.418 1.00 95.88 117 ASN A N 1
ATOM 929 C CA . ASN A 1 117 ? 6.231 -7.092 -11.546 1.00 95.88 117 ASN A CA 1
ATOM 930 C C . ASN A 1 117 ? 5.744 -7.625 -10.191 1.00 95.88 117 ASN A C 1
ATOM 932 O O . ASN A 1 117 ? 4.622 -8.118 -10.087 1.00 95.88 117 ASN A O 1
ATOM 936 N N . ARG A 1 118 ? 6.548 -7.493 -9.129 1.00 97.62 118 ARG A N 1
ATOM 937 C CA . ARG A 1 118 ? 6.124 -7.877 -7.773 1.00 97.62 118 ARG A CA 1
ATOM 938 C C . ARG A 1 118 ? 5.023 -6.965 -7.232 1.00 97.62 118 ARG A C 1
ATOM 940 O O . ARG A 1 118 ? 4.079 -7.462 -6.622 1.00 97.62 118 ARG A O 1
ATOM 947 N N . LEU A 1 119 ? 5.098 -5.657 -7.494 1.00 97.75 119 LEU A N 1
ATOM 948 C CA . LEU A 1 119 ? 4.022 -4.718 -7.157 1.00 97.75 119 LEU A CA 1
ATOM 949 C C . LEU A 1 119 ? 2.727 -5.065 -7.901 1.00 97.75 119 LEU A C 1
ATOM 951 O O . LEU A 1 119 ? 1.673 -5.119 -7.273 1.00 97.75 119 LEU A O 1
ATOM 955 N N . LEU A 1 120 ? 2.805 -5.367 -9.202 1.00 96.75 120 LEU A N 1
ATOM 956 C CA . LEU A 1 120 ? 1.655 -5.808 -10.000 1.00 96.75 120 LEU A CA 1
ATOM 957 C C . LEU A 1 120 ? 1.013 -7.074 -9.426 1.00 96.75 120 LEU A C 1
ATOM 959 O O . LEU A 1 120 ? -0.198 -7.106 -9.215 1.00 96.75 120 LEU A O 1
ATOM 963 N N . ALA A 1 121 ? 1.817 -8.088 -9.097 1.00 97.69 121 ALA A N 1
ATOM 964 C CA . ALA A 1 121 ? 1.325 -9.325 -8.494 1.00 97.69 121 ALA A CA 1
ATOM 965 C C . ALA A 1 121 ? 0.654 -9.087 -7.128 1.00 97.69 121 ALA A C 1
ATOM 967 O O . ALA A 1 121 ? -0.404 -9.656 -6.837 1.00 97.69 121 ALA A O 1
ATOM 968 N N . ALA A 1 122 ? 1.237 -8.218 -6.296 1.00 98.31 122 ALA A N 1
ATOM 969 C CA . ALA A 1 122 ? 0.665 -7.853 -5.005 1.00 98.31 122 ALA A CA 1
ATOM 970 C C . ALA A 1 122 ? -0.673 -7.115 -5.162 1.00 98.31 122 ALA A C 1
ATOM 972 O O . ALA A 1 122 ? -1.647 -7.488 -4.511 1.00 98.31 122 ALA A O 1
ATOM 973 N N . ILE A 1 123 ? -0.748 -6.119 -6.052 1.00 97.94 123 ILE A N 1
ATOM 974 C CA . ILE A 1 123 ? -1.994 -5.396 -6.351 1.00 97.94 123 ILE A CA 1
ATOM 975 C C . ILE A 1 123 ? -3.045 -6.364 -6.894 1.00 97.94 123 ILE A C 1
ATOM 977 O O . ILE A 1 123 ? -4.174 -6.346 -6.420 1.00 97.94 123 ILE A O 1
ATOM 981 N N . ASN A 1 124 ? -2.685 -7.263 -7.812 1.00 97.25 124 ASN A N 1
ATOM 982 C CA . ASN A 1 124 ? -3.621 -8.248 -8.353 1.00 97.25 124 ASN A CA 1
ATOM 983 C C . ASN A 1 124 ? -4.185 -9.185 -7.268 1.00 97.25 124 ASN A C 1
ATOM 985 O O . ASN A 1 124 ? -5.369 -9.512 -7.273 1.00 97.25 124 ASN A O 1
ATOM 989 N N . THR A 1 125 ? -3.360 -9.562 -6.287 1.00 97.75 125 THR A N 1
ATOM 990 C CA . THR A 1 125 ? -3.815 -10.337 -5.122 1.00 97.75 125 THR A CA 1
ATOM 991 C C . THR A 1 125 ? -4.832 -9.546 -4.295 1.00 97.75 125 THR A C 1
ATOM 993 O O . THR A 1 125 ? -5.882 -10.086 -3.945 1.00 97.75 125 THR A O 1
ATOM 996 N N . TYR A 1 126 ? -4.560 -8.258 -4.048 1.00 97.62 126 TYR A N 1
ATOM 997 C CA . TYR A 1 126 ? -5.501 -7.364 -3.372 1.00 97.62 126 TYR A CA 1
ATOM 998 C C . TYR A 1 126 ? -6.808 -7.200 -4.139 1.00 97.62 126 TYR A C 1
ATOM 1000 O O . TYR A 1 126 ? -7.871 -7.283 -3.528 1.00 97.62 126 TYR A O 1
ATOM 1008 N N . LYS A 1 127 ? -6.758 -7.030 -5.465 1.00 96.25 127 LYS A N 1
ATOM 1009 C CA . LYS A 1 127 ? -7.961 -6.933 -6.303 1.00 96.25 127 LYS A CA 1
ATOM 1010 C C . LYS A 1 127 ? -8.886 -8.132 -6.089 1.00 96.25 127 LYS A C 1
ATOM 1012 O O . LYS A 1 127 ? -10.078 -7.937 -5.896 1.00 96.25 127 LYS A O 1
ATOM 1017 N N . GLY A 1 128 ? -8.328 -9.339 -5.966 1.00 93.69 128 GLY A N 1
ATOM 1018 C CA . GLY A 1 128 ? -9.068 -10.560 -5.621 1.00 93.69 128 GLY A CA 1
ATOM 1019 C C . GLY A 1 128 ? -9.603 -10.645 -4.181 1.00 93.69 128 GLY A C 1
ATOM 1020 O O . GLY A 1 128 ? -10.019 -11.719 -3.758 1.00 93.69 128 GLY A O 1
ATOM 1021 N N . GLY A 1 129 ? -9.546 -9.564 -3.397 1.00 91.75 129 GLY A N 1
ATOM 1022 C CA . GLY A 1 129 ? -10.006 -9.517 -2.006 1.00 91.75 129 GLY A CA 1
ATOM 1023 C C . GLY A 1 129 ? -9.071 -10.214 -1.014 1.00 91.75 129 GLY A C 1
ATOM 1024 O O . GLY A 1 129 ? -9.413 -10.366 0.158 1.00 91.75 129 GLY A O 1
ATOM 1025 N N . MET A 1 130 ? -7.885 -10.640 -1.457 1.00 93.75 130 MET A N 1
ATOM 1026 C CA . MET A 1 130 ? -6.905 -11.344 -0.634 1.00 93.75 130 MET A CA 1
ATOM 1027 C C . MET A 1 130 ? -5.732 -10.437 -0.280 1.00 93.75 130 MET A C 1
ATOM 1029 O O . MET A 1 130 ? -5.342 -9.559 -1.040 1.00 93.75 130 MET A O 1
ATOM 1033 N N . ARG A 1 131 ? -5.094 -10.683 0.865 1.00 94.12 131 ARG A N 1
ATOM 1034 C CA . ARG A 1 131 ? -3.847 -9.999 1.219 1.00 94.12 131 ARG A CA 1
ATOM 1035 C C . ARG A 1 131 ? -2.643 -10.864 0.823 1.00 94.12 131 ARG A C 1
ATOM 1037 O O . ARG A 1 131 ? -2.619 -12.032 1.217 1.00 94.12 131 ARG A O 1
ATOM 1044 N N . PRO A 1 132 ? -1.631 -10.322 0.114 1.00 97.31 132 PRO A N 1
ATOM 1045 C CA . PRO A 1 132 ? -0.360 -11.008 -0.093 1.00 97.31 132 PRO A CA 1
ATOM 1046 C C . PRO A 1 132 ? 0.283 -11.456 1.231 1.00 97.31 132 PRO A C 1
ATOM 1048 O O . PRO A 1 132 ? -0.009 -10.880 2.288 1.00 97.31 132 PRO A O 1
ATOM 1051 N N . PRO A 1 133 ? 1.208 -12.434 1.198 1.00 96.44 133 PRO A N 1
ATOM 1052 C CA . PRO A 1 133 ? 1.971 -12.828 2.377 1.00 96.44 133 PRO A CA 1
ATOM 1053 C C . PRO A 1 133 ? 2.615 -11.618 3.064 1.00 96.44 133 PRO A C 1
ATOM 1055 O O . PRO A 1 133 ? 3.164 -10.737 2.401 1.00 96.44 133 PRO A O 1
ATOM 1058 N N . SER A 1 134 ? 2.578 -11.570 4.398 1.00 94.06 134 SER A N 1
ATOM 1059 C CA . SER A 1 134 ? 3.133 -10.443 5.164 1.00 94.06 134 SER A CA 1
ATOM 1060 C C . SER A 1 134 ? 4.614 -10.208 4.866 1.00 94.06 134 SER A C 1
ATOM 1062 O O . SER A 1 134 ? 5.034 -9.059 4.763 1.00 94.06 134 SER A O 1
ATOM 1064 N N . THR A 1 135 ? 5.379 -11.283 4.667 1.00 94.94 135 THR A N 1
ATOM 1065 C CA . THR A 1 135 ? 6.789 -11.241 4.263 1.00 94.94 135 THR A CA 1
ATOM 1066 C C . THR A 1 135 ? 6.987 -10.509 2.937 1.00 94.94 135 THR 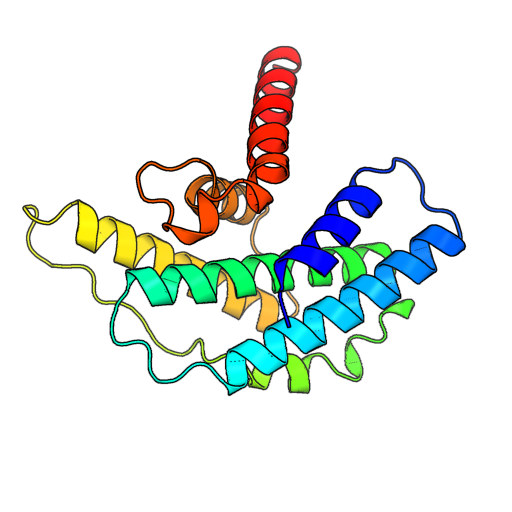A C 1
ATOM 1068 O O . THR A 1 135 ? 7.907 -9.703 2.821 1.00 94.94 135 THR A O 1
ATOM 1071 N N . GLU A 1 136 ? 6.096 -10.718 1.965 1.00 97.56 136 GLU A N 1
ATOM 1072 C CA . GLU A 1 136 ? 6.143 -10.035 0.671 1.00 97.56 136 GLU A CA 1
ATOM 1073 C C . GLU A 1 136 ? 5.734 -8.565 0.794 1.00 97.56 136 GLU A C 1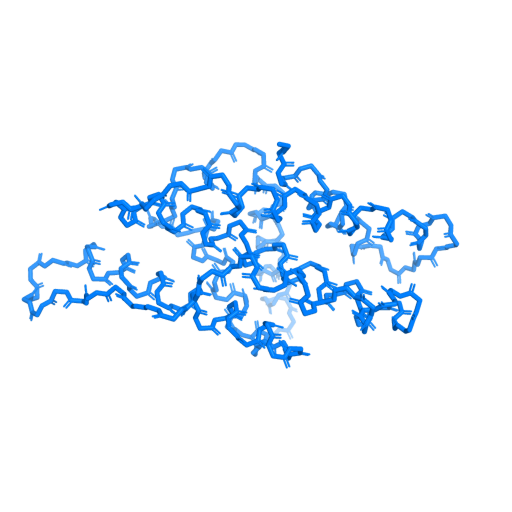
ATOM 1075 O O . GLU A 1 136 ? 6.405 -7.694 0.242 1.00 97.56 136 GLU A O 1
ATOM 1080 N N . VAL A 1 137 ? 4.693 -8.259 1.578 1.00 97.31 137 VAL A N 1
ATOM 1081 C CA . VAL A 1 137 ? 4.283 -6.869 1.843 1.00 97.31 137 VAL A CA 1
ATOM 1082 C C . VAL A 1 137 ? 5.424 -6.077 2.490 1.00 97.31 137 VAL A C 1
ATOM 1084 O O . VAL A 1 137 ? 5.714 -4.958 2.068 1.00 97.31 137 VAL A O 1
ATOM 1087 N N . ILE A 1 138 ? 6.097 -6.655 3.489 1.00 95.31 138 ILE A N 1
ATOM 1088 C CA . ILE A 1 138 ? 7.249 -6.034 4.159 1.00 95.31 138 ILE A CA 1
ATOM 1089 C C . ILE A 1 138 ? 8.410 -5.865 3.174 1.00 95.31 138 ILE A C 1
ATOM 1091 O O . ILE A 1 138 ? 8.986 -4.782 3.085 1.00 95.31 138 ILE A O 1
ATOM 1095 N N . ALA A 1 139 ? 8.730 -6.896 2.386 1.00 96.12 139 ALA A N 1
ATOM 1096 C CA . ALA A 1 139 ? 9.801 -6.823 1.395 1.00 96.12 139 ALA A CA 1
ATOM 1097 C C . ALA A 1 139 ? 9.552 -5.723 0.348 1.00 96.12 139 ALA A C 1
ATOM 1099 O O . ALA A 1 139 ? 10.475 -4.980 0.013 1.00 96.12 139 ALA A O 1
ATOM 1100 N N . LEU A 1 140 ? 8.316 -5.573 -0.134 1.00 97.50 140 LEU A N 1
ATOM 1101 C CA . LEU A 1 140 ? 7.930 -4.510 -1.063 1.00 97.50 140 LEU A CA 1
ATOM 1102 C C . LEU A 1 140 ? 8.018 -3.120 -0.425 1.00 97.50 140 LEU A C 1
ATOM 1104 O O . LEU A 1 140 ? 8.574 -2.213 -1.038 1.00 97.50 140 LEU A O 1
ATOM 1108 N N . LYS A 1 141 ? 7.559 -2.947 0.822 1.00 96.56 141 LYS A N 1
ATOM 1109 C CA . LYS A 1 141 ? 7.726 -1.678 1.553 1.00 96.56 141 LYS A CA 1
ATOM 1110 C C . LYS A 1 141 ? 9.203 -1.314 1.716 1.00 96.56 141 LYS A C 1
ATOM 1112 O O . LYS A 1 141 ? 9.589 -0.196 1.388 1.00 96.56 141 LYS A O 1
ATOM 1117 N N . ARG A 1 142 ? 10.055 -2.265 2.111 1.00 95.50 142 ARG A N 1
ATOM 1118 C CA . ARG A 1 142 ? 11.515 -2.067 2.192 1.00 95.50 142 ARG A CA 1
ATOM 1119 C C . ARG A 1 142 ? 12.118 -1.675 0.841 1.00 95.50 142 ARG A C 1
ATOM 1121 O O . ARG A 1 142 ? 12.992 -0.813 0.786 1.00 95.50 142 ARG A O 1
ATOM 1128 N N . LEU A 1 143 ? 11.643 -2.265 -0.259 1.00 95.69 143 LEU A N 1
ATOM 1129 C CA . LEU A 1 143 ? 12.076 -1.897 -1.611 1.00 95.69 143 LEU A CA 1
ATOM 1130 C C . LEU A 1 143 ? 11.668 -0.473 -2.002 1.00 95.69 143 LEU A C 1
ATOM 1132 O O . LEU A 1 143 ? 12.459 0.220 -2.641 1.00 95.69 143 LEU A O 1
ATOM 1136 N N . LEU A 1 144 ? 10.473 -0.036 -1.605 1.00 95.94 144 LEU A N 1
ATOM 1137 C CA . LEU A 1 144 ? 9.976 1.310 -1.880 1.00 95.94 144 LEU A CA 1
ATOM 1138 C C . LEU A 1 144 ? 10.680 2.371 -1.029 1.00 95.94 144 LEU A C 1
ATOM 1140 O O . LEU A 1 144 ? 11.064 3.399 -1.571 1.00 95.94 144 LEU A O 1
ATOM 1144 N N . PHE A 1 145 ? 10.880 2.128 0.268 1.00 95.00 145 PHE A N 1
ATOM 1145 C CA . PHE A 1 145 ? 11.325 3.166 1.206 1.00 95.00 145 PHE A CA 1
ATOM 1146 C C . PHE A 1 145 ? 12.817 3.130 1.548 1.00 95.00 145 PHE A C 1
ATOM 1148 O O . PHE A 1 145 ? 13.400 4.184 1.800 1.00 95.00 145 PHE A O 1
ATOM 1155 N N . CYS A 1 146 ? 13.433 1.943 1.559 1.00 92.88 146 CYS A N 1
ATOM 1156 C CA . CYS A 1 146 ? 14.751 1.718 2.171 1.00 92.88 146 CYS A CA 1
ATOM 1157 C C . CYS A 1 146 ? 15.811 1.202 1.179 1.00 92.88 146 CYS A C 1
ATOM 1159 O O . CYS A 1 146 ? 16.971 1.014 1.540 1.00 92.88 146 CYS A O 1
ATOM 1161 N N . SER A 1 147 ? 15.443 0.945 -0.079 1.00 90.81 147 SER A N 1
ATOM 1162 C CA . SER A 1 147 ? 16.368 0.422 -1.089 1.00 90.81 147 SER A CA 1
ATOM 1163 C C . SER A 1 147 ? 17.128 1.522 -1.826 1.00 90.81 147 SER A C 1
ATOM 1165 O O . SER A 1 147 ? 16.607 2.599 -2.108 1.00 90.81 147 SER A O 1
ATOM 1167 N N . THR A 1 148 ? 18.337 1.212 -2.298 1.00 89.12 148 THR A N 1
ATOM 1168 C CA . THR A 1 148 ? 19.060 2.069 -3.254 1.00 89.12 148 THR A CA 1
ATOM 1169 C C . THR A 1 148 ? 18.292 2.247 -4.571 1.00 89.12 148 THR A C 1
ATOM 1171 O O . THR A 1 148 ? 18.419 3.287 -5.227 1.00 89.12 148 THR A O 1
ATOM 1174 N N . TYR A 1 149 ? 17.449 1.268 -4.922 1.00 88.94 149 TYR A N 1
ATOM 1175 C CA . TYR A 1 149 ? 16.570 1.279 -6.093 1.00 88.94 149 TYR A CA 1
ATOM 1176 C C . TYR A 1 149 ? 15.211 1.942 -5.841 1.00 88.94 149 TYR A C 1
ATOM 1178 O O . TYR A 1 149 ? 14.405 1.987 -6.769 1.00 88.94 149 TYR A O 1
ATOM 1186 N N . ALA A 1 150 ? 14.967 2.465 -4.633 1.00 89.75 150 ALA A N 1
ATOM 1187 C CA . ALA A 1 150 ? 13.750 3.200 -4.321 1.00 89.75 150 ALA A CA 1
ATOM 1188 C C . ALA A 1 150 ? 13.535 4.332 -5.345 1.00 89.75 150 ALA A C 1
ATOM 1190 O O . ALA A 1 150 ? 14.498 5.058 -5.664 1.00 89.75 150 ALA A O 1
ATOM 1191 N N . PRO A 1 151 ? 12.308 4.489 -5.872 1.00 90.12 151 PRO A N 1
ATOM 1192 C CA . PRO A 1 151 ? 11.992 5.593 -6.762 1.00 90.12 151 PRO A CA 1
ATOM 1193 C C . PRO A 1 151 ? 12.206 6.951 -6.098 1.00 90.12 151 PRO A C 1
ATOM 1195 O O . PRO A 1 151 ? 12.305 7.047 -4.874 1.00 90.12 151 PRO A O 1
ATOM 1198 N N . ARG A 1 152 ? 12.298 8.014 -6.905 1.00 90.38 152 ARG A N 1
ATOM 1199 C CA . ARG A 1 152 ? 12.646 9.340 -6.385 1.00 90.38 152 ARG A CA 1
ATOM 1200 C C . ARG A 1 152 ? 11.576 9.836 -5.422 1.00 90.38 152 ARG A C 1
ATOM 1202 O O . ARG A 1 152 ? 11.927 10.279 -4.336 1.00 90.38 152 ARG A O 1
ATOM 1209 N N . ASP A 1 153 ? 10.308 9.697 -5.797 1.00 90.81 153 ASP A N 1
ATOM 1210 C CA . ASP A 1 153 ? 9.183 10.166 -4.983 1.00 90.81 153 ASP A CA 1
ATOM 1211 C C . ASP A 1 153 ? 9.175 9.543 -3.579 1.00 90.81 153 ASP A C 1
ATOM 1213 O O . ASP A 1 153 ? 8.903 10.218 -2.592 1.00 90.81 153 ASP A O 1
ATOM 1217 N N . PHE A 1 154 ? 9.572 8.273 -3.467 1.00 93.38 154 PHE A N 1
ATOM 1218 C CA . PHE A 1 154 ? 9.636 7.567 -2.189 1.00 93.38 154 PHE A CA 1
ATOM 1219 C C . PHE A 1 154 ? 10.815 7.968 -1.303 1.00 93.38 154 PHE A C 1
ATOM 1221 O O . PHE A 1 154 ? 10.826 7.608 -0.131 1.00 93.38 154 PHE A O 1
ATOM 1228 N N . LYS A 1 155 ? 11.789 8.727 -1.816 1.00 93.25 155 LYS A N 1
ATOM 1229 C CA . LYS A 1 155 ? 12.921 9.262 -1.036 1.00 93.25 155 LYS A CA 1
ATOM 1230 C C . LYS A 1 155 ? 12.629 10.623 -0.411 1.00 93.25 155 LYS A C 1
ATOM 1232 O O . LYS A 1 155 ? 13.433 11.105 0.376 1.00 93.25 155 LYS A O 1
ATOM 1237 N N . GLU A 1 156 ? 11.504 11.237 -0.757 1.00 94.44 156 GLU A N 1
ATOM 1238 C CA . GLU A 1 156 ? 11.110 12.537 -0.222 1.00 94.44 156 GLU A CA 1
ATOM 1239 C C . GLU A 1 156 ? 10.734 12.446 1.269 1.00 94.44 156 GLU A C 1
ATOM 1241 O O . GLU A 1 156 ? 10.285 11.399 1.748 1.00 94.44 156 GLU A O 1
ATOM 1246 N N . VAL A 1 157 ? 10.882 13.568 1.986 1.00 94.38 157 VAL A N 1
ATOM 1247 C CA . VAL A 1 157 ? 10.709 13.701 3.454 1.00 94.38 157 VAL A CA 1
ATOM 1248 C C . VAL A 1 157 ? 9.351 13.210 3.965 1.00 94.38 157 VAL A C 1
ATOM 1250 O O . VAL A 1 157 ? 9.233 12.679 5.063 1.00 94.38 157 VAL A O 1
ATOM 1253 N N . MET A 1 158 ? 8.302 13.317 3.146 1.00 94.06 158 MET A N 1
ATOM 1254 C CA . MET A 1 158 ? 6.959 12.852 3.508 1.00 94.06 158 MET A CA 1
ATOM 1255 C C . MET A 1 158 ? 6.898 11.346 3.812 1.00 94.06 158 MET A C 1
ATOM 1257 O O . MET A 1 158 ? 5.999 10.902 4.518 1.00 94.06 158 MET A O 1
ATOM 1261 N N . TRP A 1 159 ? 7.860 10.563 3.315 1.00 95.25 159 TRP A N 1
ATOM 1262 C CA . TRP A 1 159 ? 7.946 9.123 3.550 1.00 95.25 159 TRP A CA 1
ATOM 1263 C C . TRP A 1 159 ? 8.893 8.730 4.692 1.00 95.25 159 TRP A C 1
ATOM 1265 O O . TRP A 1 159 ? 8.994 7.540 4.991 1.00 95.25 159 TRP A O 1
ATOM 1275 N N . ASP A 1 160 ? 9.553 9.687 5.356 1.00 94.81 160 ASP A N 1
ATOM 1276 C CA . ASP A 1 160 ? 10.433 9.409 6.503 1.00 94.81 160 ASP A CA 1
ATOM 1277 C C . ASP A 1 160 ? 9.745 8.596 7.609 1.00 94.81 160 ASP A C 1
ATOM 1279 O O . ASP A 1 160 ? 10.343 7.614 8.050 1.00 94.81 160 ASP A O 1
ATOM 1283 N N . PRO A 1 161 ? 8.465 8.841 7.963 1.00 95.12 161 PRO A N 1
ATOM 1284 C CA . PRO A 1 161 ? 7.804 8.043 8.993 1.00 95.12 161 PRO A CA 1
ATOM 1285 C C . PRO A 1 161 ? 7.746 6.537 8.688 1.00 95.12 161 PRO A C 1
ATOM 1287 O O . PRO A 1 161 ? 7.684 5.735 9.616 1.00 95.12 161 PRO A O 1
ATOM 1290 N N . TRP A 1 162 ? 7.760 6.129 7.412 1.00 93.94 1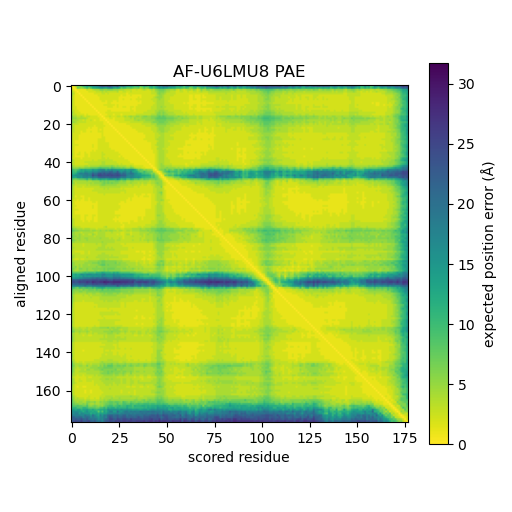62 TRP A N 1
ATOM 1291 C CA . TRP A 1 162 ? 7.802 4.712 7.020 1.00 93.94 162 TRP A CA 1
ATOM 1292 C C . TRP A 1 162 ? 9.213 4.120 7.086 1.00 93.94 162 TRP A C 1
ATOM 1294 O O . TRP A 1 162 ? 9.352 2.916 7.291 1.00 93.94 162 TRP A O 1
ATOM 1304 N N . ARG A 1 163 ? 10.255 4.940 6.906 1.00 94.25 163 ARG A N 1
ATOM 1305 C CA . ARG A 1 163 ? 11.649 4.521 7.116 1.00 94.25 163 ARG A CA 1
ATOM 1306 C C . ARG A 1 163 ? 11.937 4.333 8.601 1.00 94.25 163 ARG A C 1
ATOM 1308 O O . ARG A 1 163 ? 12.497 3.313 8.981 1.00 94.25 163 ARG A O 1
ATOM 1315 N N . GLU A 1 164 ? 11.472 5.262 9.429 1.00 93.50 164 GLU A N 1
ATOM 1316 C CA . GLU A 1 164 ? 11.580 5.185 10.891 1.00 93.50 164 GLU A CA 1
ATOM 1317 C C . GLU A 1 164 ? 10.887 3.929 11.448 1.00 93.50 164 GLU A C 1
ATOM 1319 O O . GLU A 1 164 ? 11.430 3.254 12.322 1.00 93.50 164 GLU A O 1
ATOM 1324 N N . ASP A 1 165 ? 9.720 3.549 10.905 1.00 89.94 165 ASP A N 1
ATOM 1325 C CA . ASP A 1 165 ? 9.042 2.296 11.281 1.00 89.94 165 ASP A CA 1
ATOM 1326 C C . ASP A 1 165 ? 9.926 1.062 11.062 1.00 89.94 165 ASP A C 1
ATOM 1328 O O . ASP A 1 165 ? 9.927 0.149 11.887 1.00 89.94 165 ASP A O 1
ATOM 1332 N N . GLU A 1 166 ? 10.666 1.020 9.952 1.00 88.69 166 GLU A N 1
ATOM 1333 C CA . GLU A 1 166 ? 11.571 -0.086 9.638 1.00 88.69 166 GLU A CA 1
ATOM 1334 C C . GLU A 1 166 ? 12.745 -0.136 10.620 1.00 88.69 166 GLU A C 1
ATOM 1336 O O . GLU A 1 166 ? 13.105 -1.217 11.084 1.00 88.69 166 GLU A O 1
ATOM 1341 N N . GLU A 1 167 ? 13.310 1.015 10.986 1.00 85.50 167 GLU A N 1
ATOM 1342 C CA . GLU A 1 167 ? 14.382 1.095 11.983 1.00 85.50 167 GLU A CA 1
ATOM 1343 C C . GLU A 1 167 ? 13.908 0.576 13.347 1.00 85.50 167 GLU A C 1
ATOM 1345 O O . GLU A 1 167 ? 14.573 -0.258 13.968 1.00 85.50 167 GLU A O 1
ATOM 1350 N N . HIS A 1 168 ? 12.717 0.990 13.787 1.00 83.56 168 HIS A N 1
ATOM 1351 C CA . HIS A 1 168 ? 12.115 0.493 15.023 1.00 83.56 168 HIS A CA 1
ATOM 1352 C C . HIS A 1 168 ? 11.776 -1.001 14.957 1.00 83.56 168 HIS A C 1
ATOM 1354 O O . HIS A 1 168 ? 11.970 -1.719 15.942 1.00 83.56 16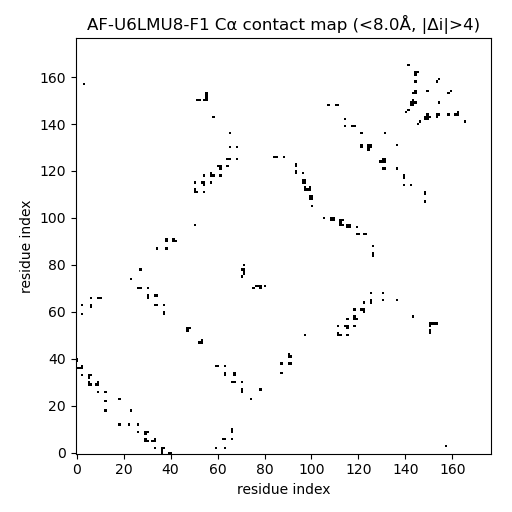8 HIS A O 1
ATOM 1360 N N . TYR A 1 169 ? 11.279 -1.485 13.817 1.00 78.00 169 TYR A N 1
ATOM 1361 C CA . TYR A 1 169 ? 10.984 -2.901 13.614 1.00 78.00 169 TYR A CA 1
ATOM 1362 C C . TYR A 1 169 ? 12.255 -3.752 13.695 1.00 78.00 169 TYR A C 1
ATOM 1364 O O . TYR A 1 169 ? 12.284 -4.724 14.448 1.00 78.00 169 TYR A O 1
ATOM 1372 N N . ALA A 1 170 ? 13.318 -3.356 12.986 1.00 75.62 170 ALA A N 1
ATOM 1373 C CA . ALA A 1 170 ? 14.591 -4.066 12.985 1.00 75.62 170 ALA A CA 1
ATOM 1374 C C . ALA A 1 170 ? 15.174 -4.163 14.401 1.00 75.62 170 ALA A C 1
ATOM 1376 O O . ALA A 1 170 ? 15.529 -5.253 14.844 1.00 75.62 170 ALA A O 1
ATOM 1377 N N . VAL A 1 171 ? 15.202 -3.055 15.151 1.00 70.25 171 VAL A N 1
ATOM 1378 C CA . VAL A 1 171 ? 15.682 -3.043 16.545 1.00 70.25 171 VAL A CA 1
ATOM 1379 C C . VAL A 1 171 ? 14.887 -4.012 17.426 1.00 70.25 171 VAL A C 1
ATOM 1381 O O . VAL A 1 171 ? 15.480 -4.756 18.204 1.00 70.25 171 VAL A O 1
ATOM 1384 N N . ASN A 1 172 ? 13.560 -4.047 17.295 1.00 65.00 172 ASN A N 1
ATOM 1385 C CA . ASN A 1 172 ? 12.722 -4.940 18.095 1.00 65.00 172 ASN A CA 1
ATOM 1386 C C . ASN A 1 172 ? 12.886 -6.418 17.706 1.00 65.00 172 ASN A C 1
ATOM 1388 O O . ASN A 1 172 ? 12.867 -7.273 18.590 1.00 65.00 172 ASN A O 1
ATOM 1392 N N . GLU A 1 173 ? 13.084 -6.734 16.423 1.00 63.41 173 GLU A N 1
ATOM 1393 C CA . GLU A 1 173 ? 13.381 -8.097 15.960 1.00 63.41 173 GLU A CA 1
ATOM 1394 C C . GLU A 1 173 ? 14.720 -8.595 16.535 1.00 63.41 173 GLU A C 1
ATOM 1396 O O . GLU A 1 173 ? 14.784 -9.710 17.049 1.00 63.41 173 GLU A O 1
ATOM 1401 N N . TYR A 1 174 ? 15.750 -7.738 16.573 1.00 44.62 174 TYR A N 1
ATOM 1402 C CA . TYR A 1 174 ? 17.046 -8.046 17.199 1.00 44.62 174 TYR A CA 1
ATOM 1403 C C . TYR A 1 174 ? 16.985 -8.243 18.721 1.00 44.62 174 TYR A C 1
ATOM 1405 O O . TYR A 1 174 ? 17.816 -8.961 19.266 1.00 44.62 174 TYR A O 1
ATOM 1413 N N . LEU A 1 175 ? 16.042 -7.605 19.420 1.00 48.50 175 LEU A N 1
ATOM 1414 C CA . LEU A 1 175 ? 15.875 -7.746 20.874 1.00 48.50 175 LEU A CA 1
ATOM 1415 C C . LEU A 1 175 ? 14.980 -8.931 21.276 1.00 48.50 175 LEU A C 1
ATOM 1417 O O . LEU A 1 175 ? 14.900 -9.258 22.459 1.00 48.50 175 LEU A O 1
ATOM 1421 N N . SER A 1 176 ? 14.289 -9.544 20.311 1.00 48.47 176 SER A N 1
ATOM 1422 C CA . SER A 1 176 ? 13.316 -10.622 20.539 1.00 48.47 176 SER A CA 1
ATOM 1423 C C . SER A 1 176 ? 13.819 -12.010 20.115 1.00 48.47 176 SER A C 1
ATOM 1425 O O . SER A 1 176 ? 13.102 -12.989 20.332 1.00 48.47 176 SER A O 1
ATOM 1427 N N . GLY A 1 177 ? 14.996 -12.094 19.484 1.00 41.38 177 GLY A N 1
ATOM 1428 C CA . GLY A 1 177 ? 15.655 -13.333 19.045 1.00 41.38 177 GLY A CA 1
ATOM 1429 C C . GLY A 1 177 ? 16.874 -13.675 19.888 1.00 41.38 177 GLY A C 1
ATOM 1430 O O . GLY A 1 177 ? 17.142 -14.888 20.030 1.00 41.38 177 GLY A O 1
#

pLDDT: mean 90.4, std 10.96, range [41.38, 98.31]

Secondary structure (DSSP, 8-state):
--THHHHHHHHHHHTSSS--HHHHHHHHHHHHHHHHHHHHHHHH-----SHHHHHHHHHHHHHHHHHHHHHHHHHGGGG-GGGTHHHHHTTS--S--PPPPSSTT-HHHHHHHHHHHHHHHHHHHHHTT-PPPHHHHHHHHHHHHTSTT--TGGGSGGGHHHHHHHHHHHHHHHHH-

Solvent-accessible surface area (backbone atoms only — not comparable to full-atom values): 10125 Å² total; per-residue (Å²): 113,74,50,62,60,32,48,52,55,44,51,61,57,70,71,45,94,71,74,55,71,69,52,50,53,48,48,52,55,27,40,54,52,26,51,53,21,46,42,52,50,43,71,66,58,66,89,67,89,44,69,61,60,41,37,47,54,44,50,53,47,39,52,47,52,54,55,42,50,50,49,37,70,73,54,42,75,80,60,48,51,93,80,47,47,68,73,53,45,71,46,57,88,52,94,72,77,57,78,60,68,90,55,92,87,46,63,66,62,31,51,51,21,52,54,40,41,50,39,3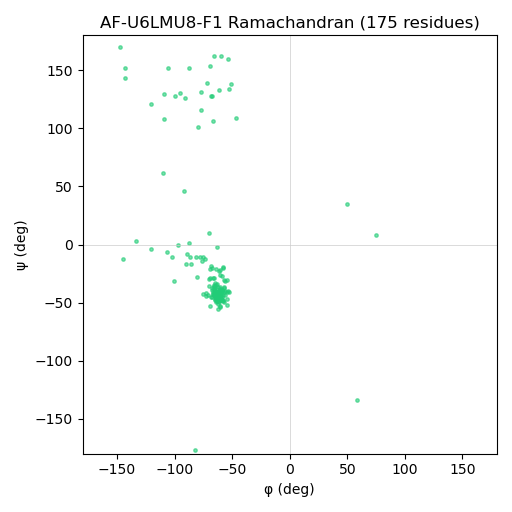5,52,42,42,50,35,40,63,73,77,38,81,61,59,67,70,56,55,50,51,52,50,42,43,42,54,73,37,95,79,28,40,72,79,43,70,39,77,90,44,46,70,64,44,52,50,49,57,56,48,53,55,51,54,69,76,73,112